Protein AF-0000000084700431 (afdb_homodimer)

Secondary structure (DSSP, 8-state):
--------EEEEEE-STTS-HHHHHHHHHHHHT-EEEEGGGGS-HHHHHHHHTTPPP-HHHHHHHHHHHHHHHHHHHHH-SEEEEE----SHHHHHHHHTT--SEEEEEEE--HHHHHHHHHHSTT----HHHHHHHHHH-----TTT-TTEEEEE--S-HHHHHHHHHHHHHHHHT---/--------EEEEEE-STTS-HHHHHHHHHHHHT-EEEEGGGGS-HHHHHHHHTTPPP-HHHHHHHHHHHHHHHHHHHHH-SEEEEE----SHHHHHHHHTT--SEEEEEEE--HHHHHHHHHHSTT----HHHHHHHHHH-----TTT-TTEEEEE--S-HHHHHHHHHHHHHHHHT---

Radius of gyration: 20.58 Å; Cα contacts (8 Å, |Δi|>4): 560; chains: 2; bounding box: 70×53×46 Å

InterPro domains:
  IPR006001 Carbohydrate kinase, thermoresistant glucokinase [PTHR43442] (8-172)
  IPR006001 Carbohydrate kinase, thermoresistant glucokinase [TIGR01313] (11-172)
  IPR006001 Carbohydrate kinase, thermoresistant glucokinase [cd02021] (11-157)
  IPR027417 P-loop containing nucleoside triphosphate hydrolase [G3DSA:3.40.50.300] (1-176)
  IPR027417 P-loop containing nucleoside triphosphate hydrolase [SSF52540] (5-173)
  IPR031322 Shikimate kinase/gluconokinase [PF01202] (18-126)

pLDDT: mean 92.16, std 12.58, range [24.95, 98.88]

Organism: NCBI:txid1124991

Sequence (360 aa):
MSDSQKPHHAFVLMGVSGCGKSAVANGVATGLNAAFLDGDYLHPRANIEKMAAGHPLNDADREPWLKAINDAIFAMQRTNELSVIVCSALKKSYRDILRRQNKNLSFIWLKGDFELIESRLKARKGHFFKPEMLITQFDTLEAPDTAAEQDVQVLDIQPPLEDVIAGAVQIIRQVSGGQSMSDSQKPHHAFVLMGVSGCGKSAVANGVATGLNAAFLDGDYLHPRANIEKMAAGHPLNDADREPWLKAINDAIFAMQRTNELSVIVCSALKKSYRDILRRQNKNLSFIWLKGDFELIESRLKARKGHFFKPEMLITQFDTLEAPDTAAEQDVQVLDIQPPLEDVIAGAVQIIRQVSGGQS

Structure (mmCIF, N/CA/C/O backbone):
data_AF-0000000084700431-model_v1
#
loop_
_entity.id
_entity.type
_entity.pdbx_description
1 polymer Gluconokinase
#
loop_
_atom_site.group_PDB
_atom_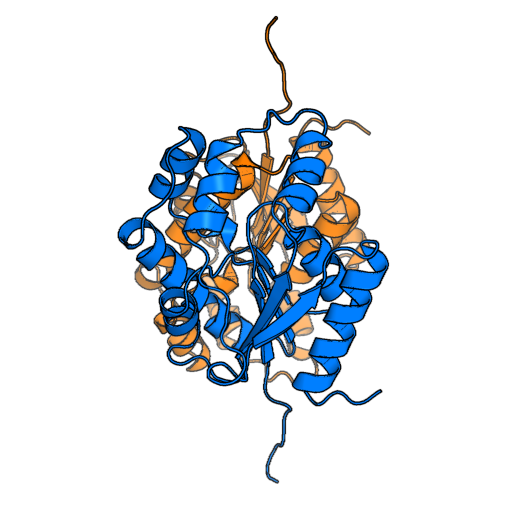site.id
_atom_site.type_symbol
_atom_site.label_atom_id
_atom_site.label_alt_id
_atom_site.label_comp_id
_atom_site.label_asym_id
_atom_site.label_entity_id
_atom_site.label_seq_id
_atom_site.pdbx_PDB_ins_code
_atom_site.Cartn_x
_atom_site.Cartn_y
_atom_site.Cartn_z
_atom_site.occupancy
_atom_site.B_iso_or_equiv
_atom_site.auth_seq_id
_atom_site.auth_comp_id
_atom_site.auth_asym_id
_atom_site.auth_atom_id
_atom_site.pdbx_PDB_model_num
ATOM 1 N N . MET A 1 1 ? -36.219 -1.559 1.277 1 25.02 1 MET A N 1
ATOM 2 C CA . MET A 1 1 ? -35.438 -1.106 0.127 1 25.02 1 MET A CA 1
ATOM 3 C C . MET A 1 1 ? -34.062 -1.741 0.123 1 25.02 1 MET A C 1
ATOM 5 O O . MET A 1 1 ? -33.25 -1.497 1.026 1 25.02 1 MET A O 1
ATOM 9 N N . SER A 1 2 ? -33.75 -3.008 -0.101 1 36.12 2 SER A N 1
ATOM 10 C CA . SER A 1 2 ? -32.656 -3.969 0.026 1 36.12 2 SER A CA 1
ATOM 11 C C . SER A 1 2 ? -31.344 -3.385 -0.479 1 36.12 2 SER A C 1
ATOM 13 O O . SER A 1 2 ? -31.234 -3.023 -1.652 1 36.12 2 SER A O 1
ATOM 15 N N . ASP A 1 3 ? -30.672 -2.4 -0.149 1 38.91 3 ASP A N 1
ATOM 16 C CA . ASP A 1 3 ? -29.625 -1.514 -0.652 1 38.91 3 ASP A CA 1
ATOM 17 C C . ASP A 1 3 ? -28.5 -2.311 -1.291 1 38.91 3 ASP A C 1
ATOM 19 O O . ASP A 1 3 ? -27.719 -2.953 -0.591 1 38.91 3 ASP A O 1
ATOM 23 N N . SER A 1 4 ? -28.547 -3.096 -2.434 1 45.44 4 SER A N 1
ATOM 24 C CA . SER A 1 4 ? -27.859 -4.074 -3.27 1 45.44 4 SER A CA 1
ATOM 25 C C . SER A 1 4 ? -26.453 -3.596 -3.635 1 45.44 4 SER A C 1
ATOM 27 O O . SER A 1 4 ? -26.234 -3.086 -4.734 1 45.44 4 SER A O 1
ATOM 29 N N . GLN A 1 5 ? -25.781 -2.865 -2.963 1 57.06 5 GLN A N 1
ATOM 30 C CA . GLN A 1 5 ? -24.469 -2.295 -3.254 1 57.06 5 GLN A CA 1
ATOM 31 C C . GLN A 1 5 ? -23.469 -3.385 -3.621 1 57.06 5 GLN A C 1
ATOM 33 O O . GLN A 1 5 ? -23.406 -4.434 -2.973 1 57.06 5 GLN A O 1
ATOM 38 N N . LYS A 1 6 ? -23.094 -3.428 -4.855 1 64.19 6 LYS A N 1
ATOM 39 C CA . LYS A 1 6 ? -22.078 -4.355 -5.32 1 64.19 6 LYS A CA 1
ATOM 40 C C . LYS A 1 6 ? -20.969 -4.523 -4.277 1 64.19 6 LYS A C 1
ATOM 42 O O . LYS A 1 6 ? -20.453 -3.537 -3.752 1 64.19 6 LYS A O 1
ATOM 47 N N . PRO A 1 7 ? -20.781 -5.816 -3.895 1 80.75 7 PRO A N 1
ATOM 48 C CA . PRO A 1 7 ? -19.766 -6.012 -2.844 1 80.75 7 PRO A CA 1
ATOM 49 C C . PRO A 1 7 ? -18.375 -5.559 -3.266 1 80.75 7 PRO A C 1
ATOM 51 O O . PRO A 1 7 ? -18.016 -5.676 -4.441 1 80.75 7 PRO A O 1
ATOM 54 N N . HIS A 1 8 ? -17.672 -4.957 -2.463 1 93.94 8 HIS A N 1
ATOM 55 C CA . HIS A 1 8 ? -16.266 -4.598 -2.682 1 93.94 8 HIS A CA 1
ATOM 56 C C . HIS A 1 8 ? -15.406 -5.836 -2.867 1 93.94 8 HIS A C 1
ATOM 58 O O . HIS A 1 8 ? -15.477 -6.773 -2.07 1 93.94 8 HIS A O 1
ATOM 64 N N . HIS A 1 9 ? -14.711 -5.941 -4.008 1 97.5 9 HIS A N 1
ATOM 65 C CA . HIS A 1 9 ? -13.93 -7.129 -4.336 1 97.5 9 HIS A CA 1
ATOM 66 C C . HIS A 1 9 ? -12.438 -6.824 -4.34 1 97.5 9 HIS A C 1
ATOM 68 O O . HIS A 1 9 ? -12.016 -5.777 -4.836 1 97.5 9 HIS A O 1
ATOM 74 N N . ALA A 1 10 ? -11.672 -7.703 -3.793 1 98.38 10 ALA A N 1
ATOM 75 C CA . ALA A 1 10 ? -10.219 -7.609 -3.828 1 98.38 10 ALA A CA 1
ATOM 76 C C . ALA A 1 10 ? -9.617 -8.719 -4.684 1 98.38 10 ALA A C 1
ATOM 78 O O . ALA A 1 10 ? -10.133 -9.836 -4.707 1 98.38 10 ALA A O 1
ATOM 79 N N . PHE A 1 11 ? -8.547 -8.422 -5.414 1 98.81 11 PHE A N 1
ATOM 80 C CA . PHE A 1 11 ? -7.801 -9.359 -6.238 1 98.81 11 PHE A CA 1
ATOM 81 C C . PHE A 1 11 ? -6.332 -9.383 -5.836 1 98.81 11 PHE A C 1
ATOM 83 O O . PHE A 1 11 ? -5.68 -8.344 -5.789 1 98.81 11 PHE A O 1
ATOM 90 N N . VAL A 1 12 ? -5.836 -10.5 -5.527 1 98.88 12 VAL A N 1
ATOM 91 C CA . VAL A 1 12 ? -4.402 -10.688 -5.324 1 98.88 12 VAL A CA 1
ATOM 92 C C . VAL A 1 12 ? -3.744 -11.109 -6.637 1 98.88 12 VAL A C 1
ATOM 94 O O . VAL A 1 12 ? -4.09 -12.148 -7.203 1 98.88 12 VAL A O 1
ATOM 97 N N . LEU A 1 13 ? -2.902 -10.266 -7.117 1 98.75 13 LEU A N 1
ATOM 98 C CA . LEU A 1 13 ? -2.02 -10.68 -8.203 1 98.75 13 LEU A CA 1
ATOM 99 C C . LEU A 1 13 ? -0.818 -11.453 -7.668 1 98.75 13 LEU A C 1
ATOM 101 O O . LEU A 1 13 ? 0.066 -10.867 -7.035 1 98.75 13 LEU A O 1
ATOM 105 N N . MET A 1 14 ? -0.823 -12.758 -7.926 1 98.75 14 M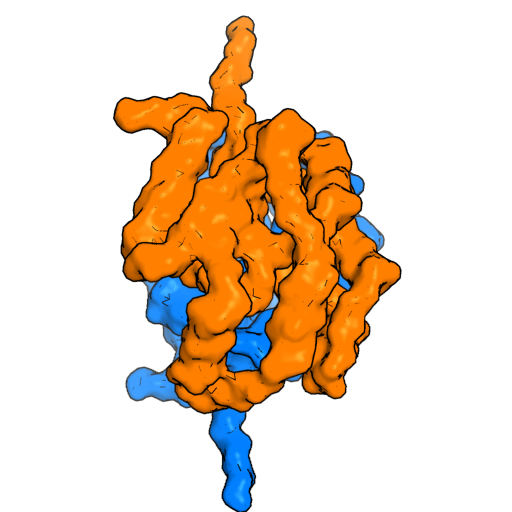ET A N 1
ATOM 106 C CA . MET A 1 14 ? 0.177 -13.625 -7.309 1 98.75 14 MET A CA 1
ATOM 107 C C . MET A 1 14 ? 1.128 -14.188 -8.359 1 98.75 14 MET A C 1
ATOM 109 O O . MET A 1 14 ? 0.86 -14.102 -9.555 1 98.75 14 MET A O 1
ATOM 113 N N . GLY A 1 15 ? 2.285 -14.75 -7.875 1 98 15 GLY A N 1
ATOM 114 C CA . GLY A 1 15 ? 3.314 -15.336 -8.719 1 98 15 GLY A CA 1
ATOM 115 C C . GLY A 1 15 ? 4.719 -15.094 -8.203 1 98 15 GLY A C 1
ATOM 116 O O . GLY A 1 15 ? 4.91 -14.359 -7.234 1 98 15 GLY A O 1
ATOM 117 N N . VAL A 1 16 ? 5.699 -15.703 -8.867 1 96.19 16 VAL A N 1
ATOM 118 C CA . VAL A 1 16 ? 7.086 -15.617 -8.422 1 96.19 16 VAL A CA 1
ATOM 119 C C . VAL A 1 16 ? 7.641 -14.227 -8.719 1 96.19 16 VAL A C 1
ATOM 121 O O . VAL A 1 16 ? 7.062 -13.477 -9.5 1 96.19 16 VAL A O 1
ATOM 124 N N . SER A 1 17 ? 8.719 -13.852 -7.98 1 91.56 17 SER A N 1
ATOM 125 C CA . SER A 1 17 ? 9.398 -12.586 -8.25 1 91.56 17 SER A CA 1
ATOM 126 C C . SER A 1 17 ? 9.828 -12.5 -9.711 1 91.56 17 SER A C 1
ATOM 128 O O . SER A 1 17 ? 10.289 -13.484 -10.297 1 91.56 17 SER A O 1
ATOM 130 N N . GLY A 1 18 ? 9.633 -11.344 -10.352 1 90.56 18 GLY A N 1
ATOM 131 C CA . GLY A 1 18 ? 10.086 -11.164 -11.719 1 90.56 18 GLY A CA 1
ATOM 132 C C . GLY A 1 18 ? 9 -11.438 -12.75 1 90.56 18 GLY A C 1
ATOM 133 O O . GLY A 1 18 ? 9.188 -11.195 -13.938 1 90.56 18 GLY A O 1
ATOM 134 N N . CYS A 1 19 ? 7.871 -11.906 -12.281 1 95.56 19 CYS A N 1
ATOM 135 C CA . CYS A 1 19 ? 6.844 -12.281 -13.242 1 95.56 19 CYS A CA 1
ATOM 136 C C . CYS A 1 19 ? 6.051 -11.055 -13.695 1 95.56 19 CYS A C 1
ATOM 138 O O . CYS A 1 19 ? 5.199 -11.156 -14.578 1 95.56 19 CYS A O 1
ATOM 140 N N . GLY A 1 20 ? 6.258 -9.922 -13.047 1 94.25 20 GLY A N 1
ATOM 141 C CA . GLY A 1 20 ? 5.637 -8.703 -13.539 1 94.25 20 GLY A CA 1
ATOM 142 C C . GLY A 1 20 ? 4.43 -8.273 -12.727 1 94.25 20 GLY A C 1
ATOM 143 O O . GLY A 1 20 ? 3.568 -7.543 -13.219 1 94.25 20 GLY A O 1
ATOM 144 N N . LYS A 1 21 ? 4.258 -8.648 -11.469 1 96.19 21 LYS A N 1
ATOM 145 C CA . LYS A 1 21 ? 3.107 -8.352 -10.625 1 96.19 21 LYS A CA 1
ATOM 146 C C . LYS A 1 21 ? 2.875 -6.848 -10.516 1 96.19 21 LYS A C 1
ATOM 148 O O . LYS A 1 21 ? 1.77 -6.367 -10.773 1 96.19 21 LYS A O 1
ATOM 153 N N . SER A 1 22 ? 3.955 -6.102 -10.188 1 94.06 22 SER A N 1
ATOM 154 C CA . SER A 1 22 ? 3.814 -4.668 -9.961 1 94.06 22 SER A CA 1
ATOM 155 C C . SER A 1 22 ? 3.389 -3.943 -11.234 1 94.06 22 SER A C 1
ATOM 157 O O . SER A 1 22 ? 2.523 -3.066 -11.195 1 94.06 22 SER A O 1
ATOM 159 N N . ALA A 1 23 ? 3.992 -4.293 -12.375 1 93.75 23 ALA A N 1
ATOM 160 C CA . ALA A 1 23 ? 3.65 -3.66 -13.648 1 93.75 23 ALA A CA 1
ATOM 161 C C . ALA A 1 23 ? 2.195 -3.93 -14.023 1 93.75 23 ALA A C 1
ATOM 163 O O . ALA A 1 23 ? 1.465 -3.012 -14.398 1 93.75 23 ALA A O 1
ATOM 164 N N . VAL A 1 24 ? 1.82 -5.168 -13.867 1 97.88 24 VAL A N 1
ATOM 165 C CA . VAL A 1 24 ? 0.446 -5.535 -14.195 1 97.88 24 VAL A CA 1
ATOM 166 C C . VAL A 1 24 ? -0.516 -4.844 -13.227 1 97.88 24 VAL A C 1
ATOM 168 O O . VAL A 1 24 ? -1.539 -4.297 -13.648 1 97.88 24 VAL A O 1
ATOM 171 N N . ALA A 1 25 ? -0.194 -4.859 -11.961 1 97.56 25 ALA A N 1
ATOM 172 C CA . ALA A 1 25 ? -1.042 -4.242 -10.945 1 97.56 25 ALA A CA 1
ATOM 173 C C . ALA A 1 25 ? -1.23 -2.752 -11.219 1 97.56 25 ALA A C 1
ATOM 175 O O . ALA A 1 25 ? -2.338 -2.227 -11.094 1 97.56 25 ALA A O 1
ATOM 176 N N . ASN A 1 26 ? -0.145 -2.086 -11.555 1 94.12 26 ASN A N 1
ATOM 177 C CA . ASN A 1 26 ? -0.219 -0.663 -11.875 1 94.12 26 ASN A CA 1
ATOM 178 C C . ASN A 1 26 ? -1.127 -0.402 -13.07 1 94.12 26 ASN A C 1
ATOM 180 O O . ASN A 1 26 ? -1.936 0.528 -13.055 1 94.12 26 ASN A O 1
ATOM 184 N N . GLY A 1 27 ? -0.953 -1.189 -14.164 1 95.06 27 GLY A N 1
ATOM 185 C CA . GLY A 1 27 ? -1.814 -1.074 -15.328 1 95.06 27 GLY A CA 1
ATOM 186 C C . GLY A 1 27 ? -3.281 -1.302 -15.008 1 95.06 27 GLY A C 1
ATOM 187 O O . GLY A 1 27 ? -4.141 -0.539 -15.453 1 95.06 27 GLY A O 1
ATOM 188 N N . VAL A 1 28 ? -3.582 -2.281 -14.18 1 97.38 28 VAL A N 1
ATOM 189 C CA . VAL A 1 28 ? -4.945 -2.625 -13.789 1 97.38 28 VAL A CA 1
ATOM 190 C C . VAL A 1 28 ? -5.531 -1.505 -12.93 1 97.38 28 VAL A C 1
ATOM 192 O O . VAL A 1 28 ? -6.66 -1.067 -13.156 1 97.38 28 VAL A O 1
ATOM 195 N N . ALA A 1 29 ? -4.746 -1.104 -11.914 1 95.12 29 ALA A N 1
ATOM 196 C CA . ALA A 1 29 ? -5.219 -0.073 -11 1 95.12 29 ALA A CA 1
ATOM 197 C C . ALA A 1 29 ? -5.578 1.207 -11.75 1 95.12 29 ALA A C 1
ATOM 199 O O . ALA A 1 29 ? -6.609 1.824 -11.477 1 95.12 29 ALA A O 1
ATOM 200 N N . THR A 1 30 ? -4.75 1.589 -12.688 1 91 30 THR A N 1
ATOM 201 C CA . THR A 1 30 ? -4.992 2.779 -13.492 1 91 30 THR A CA 1
ATOM 202 C C . THR A 1 30 ? -6.203 2.578 -14.398 1 91 30 THR A C 1
ATOM 204 O O . THR A 1 30 ? -7.078 3.443 -14.469 1 91 30 THR A O 1
ATOM 207 N N . GLY A 1 31 ? -6.301 1.455 -15.039 1 92.31 31 GLY A N 1
ATOM 208 C CA . GLY A 1 31 ? -7.352 1.181 -16.016 1 92.31 31 GLY A CA 1
ATOM 209 C C . GLY A 1 31 ? -8.727 1.043 -15.383 1 92.31 31 GLY A C 1
ATOM 210 O O . GLY A 1 31 ? -9.734 1.388 -16 1 92.31 31 GLY A O 1
ATOM 211 N N . LEU A 1 32 ? -8.797 0.572 -14.125 1 95.62 32 LEU A N 1
ATOM 212 C CA . LEU A 1 32 ? -10.07 0.272 -13.484 1 95.62 32 LEU A CA 1
ATOM 213 C C . LEU A 1 32 ? -10.328 1.216 -12.312 1 95.62 32 LEU A C 1
ATOM 215 O O . LEU A 1 32 ? -11.312 1.061 -11.594 1 95.62 32 LEU A O 1
ATOM 219 N N . ASN A 1 33 ? -9.383 2.168 -12.086 1 92.31 33 ASN A N 1
ATOM 220 C CA . ASN A 1 33 ? -9.469 3.049 -10.93 1 92.31 33 ASN A CA 1
ATOM 221 C C . ASN A 1 33 ? -9.586 2.256 -9.633 1 92.31 33 ASN A C 1
ATOM 223 O O . ASN A 1 33 ? -10.438 2.547 -8.797 1 92.31 33 ASN A O 1
ATOM 227 N N . ALA A 1 34 ? -8.812 1.226 -9.523 1 95.94 34 ALA A N 1
ATOM 228 C CA . ALA A 1 34 ? -8.805 0.348 -8.359 1 95.94 34 ALA A CA 1
ATOM 229 C C . ALA A 1 34 ? -7.773 0.803 -7.336 1 95.94 34 ALA A C 1
ATOM 231 O O . ALA A 1 34 ? -6.746 1.386 -7.695 1 95.94 34 ALA A O 1
ATOM 232 N N . ALA A 1 35 ? -8.039 0.546 -6.066 1 96.19 35 ALA A N 1
ATOM 233 C CA . ALA A 1 35 ? -7.016 0.697 -5.035 1 96.19 35 ALA A CA 1
ATOM 234 C C . ALA A 1 35 ? -5.891 -0.317 -5.227 1 96.19 35 ALA A C 1
ATOM 236 O O . ALA A 1 35 ? -6.133 -1.44 -5.676 1 96.19 35 ALA A O 1
ATOM 237 N N . PHE A 1 36 ? -4.715 0.116 -4.934 1 96.44 36 PHE A N 1
ATOM 238 C CA . PHE A 1 36 ? -3.553 -0.733 -5.176 1 96.44 36 PHE A CA 1
ATOM 239 C C . PHE A 1 36 ? -2.648 -0.777 -3.949 1 96.44 36 PHE A C 1
ATOM 241 O O . PHE A 1 36 ? -2.434 0.244 -3.293 1 96.44 36 PHE A O 1
ATOM 248 N N . LEU A 1 37 ? -2.145 -1.962 -3.619 1 97.75 37 LEU A N 1
ATOM 249 C CA . LEU A 1 37 ? -1.165 -2.184 -2.561 1 97.75 37 LEU A CA 1
ATOM 250 C C . LEU A 1 37 ? -0.132 -3.223 -2.984 1 97.75 37 LEU A C 1
ATOM 252 O O . LEU A 1 37 ? -0.492 -4.312 -3.439 1 97.75 37 LEU A O 1
ATOM 256 N N . ASP A 1 38 ? 1.116 -2.793 -2.951 1 97.5 38 ASP A N 1
ATOM 257 C CA . ASP A 1 38 ? 2.186 -3.777 -3.094 1 97.5 38 ASP A CA 1
ATOM 258 C C . ASP A 1 38 ? 2.502 -4.441 -1.755 1 97.5 38 ASP A C 1
ATOM 260 O O . ASP A 1 38 ? 3.102 -3.818 -0.875 1 97.5 38 ASP A O 1
ATOM 264 N N . GLY A 1 39 ? 2.191 -5.676 -1.618 1 97.56 39 GLY A N 1
ATOM 265 C CA . GLY A 1 39 ? 2.346 -6.395 -0.364 1 97.56 39 GLY A CA 1
ATOM 266 C C . GLY A 1 39 ? 3.791 -6.5 0.092 1 97.56 39 GLY A C 1
ATOM 267 O O . GLY A 1 39 ? 4.059 -6.777 1.262 1 97.56 39 GLY A O 1
ATOM 268 N N . ASP A 1 40 ? 4.73 -6.355 -0.824 1 94.88 40 ASP A N 1
ATOM 269 C CA . ASP A 1 40 ? 6.137 -6.441 -0.452 1 94.88 40 ASP A CA 1
ATOM 270 C C . ASP A 1 40 ? 6.516 -5.332 0.53 1 94.88 40 ASP A C 1
ATOM 272 O O . ASP A 1 40 ? 7.48 -5.469 1.286 1 94.88 40 ASP A O 1
ATOM 276 N N . TYR A 1 41 ? 5.727 -4.242 0.525 1 96.56 41 TYR A N 1
ATOM 277 C CA . TYR A 1 41 ? 6.012 -3.137 1.435 1 96.56 41 TYR A CA 1
ATOM 278 C C . TYR A 1 41 ? 5.656 -3.508 2.869 1 96.56 41 TYR A C 1
ATOM 280 O O . TYR A 1 41 ? 6.027 -2.801 3.809 1 96.56 41 TYR A O 1
ATOM 288 N N . LEU A 1 42 ? 4.977 -4.633 3.037 1 97.25 42 LEU A N 1
ATOM 289 C CA . LEU A 1 42 ? 4.477 -4.961 4.367 1 97.25 42 LEU A CA 1
ATOM 290 C C . LEU A 1 42 ? 5.371 -5.992 5.043 1 97.25 42 LEU A C 1
ATOM 292 O O . LEU A 1 42 ? 5.109 -6.398 6.18 1 97.25 42 LEU A O 1
ATOM 296 N N . HIS A 1 43 ? 6.418 -6.43 4.344 1 95.88 43 HIS A N 1
ATOM 297 C CA . HIS A 1 43 ? 7.383 -7.293 5.02 1 95.88 43 HIS A CA 1
ATOM 298 C C . HIS A 1 43 ? 7.961 -6.613 6.254 1 95.88 43 HIS A C 1
ATOM 300 O O . HIS A 1 43 ? 8.328 -5.438 6.207 1 95.88 43 HIS A O 1
ATOM 306 N N . PRO A 1 44 ? 8.039 -7.391 7.375 1 93.12 44 PRO A N 1
ATOM 307 C CA . PRO A 1 44 ? 8.805 -6.844 8.5 1 93.12 44 PRO A CA 1
ATOM 308 C C . PRO A 1 44 ? 10.258 -6.559 8.141 1 93.12 44 PRO A C 1
ATOM 310 O O . PRO A 1 44 ? 10.797 -7.16 7.203 1 93.12 44 PRO A O 1
ATOM 313 N N . ARG A 1 45 ? 10.852 -5.668 8.898 1 92.56 45 ARG A N 1
ATOM 314 C CA . ARG A 1 45 ? 12.227 -5.273 8.641 1 92.56 45 ARG A CA 1
ATOM 315 C C . ARG A 1 45 ? 13.148 -6.488 8.602 1 92.56 45 ARG A C 1
ATOM 317 O O . ARG A 1 45 ? 14.039 -6.578 7.754 1 92.56 45 ARG A O 1
ATOM 324 N N . ALA A 1 46 ? 12.875 -7.379 9.578 1 93.62 46 ALA A N 1
ATOM 325 C CA . ALA A 1 46 ? 13.727 -8.57 9.664 1 93.62 46 ALA A CA 1
ATOM 326 C C . ALA A 1 46 ? 13.688 -9.367 8.367 1 93.62 46 ALA A C 1
ATOM 328 O O . ALA A 1 46 ? 14.711 -9.914 7.938 1 93.62 46 ALA A O 1
ATOM 329 N N . ASN A 1 47 ? 12.516 -9.453 7.746 1 94.94 47 ASN A N 1
ATOM 330 C CA . ASN A 1 47 ? 12.383 -10.156 6.473 1 94.94 47 ASN A CA 1
ATOM 331 C C . ASN A 1 47 ? 13.164 -9.453 5.363 1 94.94 47 ASN A C 1
ATOM 333 O O . ASN A 1 47 ? 13.82 -10.109 4.551 1 94.94 47 ASN A O 1
ATOM 337 N N . ILE A 1 48 ? 13.094 -8.18 5.297 1 92 48 ILE A N 1
ATOM 338 C CA . ILE A 1 48 ? 13.766 -7.375 4.281 1 92 48 ILE A CA 1
ATOM 339 C C . ILE A 1 48 ? 15.273 -7.559 4.387 1 92 48 ILE A C 1
ATOM 341 O O . ILE A 1 48 ? 15.945 -7.797 3.381 1 92 48 ILE A O 1
ATOM 345 N N . GLU A 1 49 ? 15.75 -7.453 5.602 1 92.69 49 GLU A N 1
ATOM 346 C CA . GLU A 1 49 ? 17.188 -7.613 5.84 1 92.69 49 GLU A CA 1
ATOM 347 C C . GLU A 1 49 ? 17.656 -9.016 5.473 1 92.69 49 GLU A C 1
ATOM 349 O O . GLU A 1 49 ? 18.719 -9.188 4.867 1 92.69 49 GLU A O 1
ATOM 354 N N . LYS A 1 50 ? 16.859 -9.969 5.824 1 93.25 50 LYS A N 1
ATOM 355 C CA . LYS A 1 50 ? 17.156 -11.359 5.492 1 93.25 50 LYS A CA 1
ATOM 356 C C . LYS A 1 50 ? 17.25 -11.555 3.98 1 93.25 50 LYS A C 1
ATOM 358 O O . LYS A 1 50 ? 18.219 -12.133 3.48 1 93.25 50 LYS A O 1
ATOM 363 N N . MET A 1 51 ? 16.312 -11.039 3.211 1 88.06 51 MET A N 1
ATOM 364 C CA . MET A 1 51 ? 16.281 -11.141 1.754 1 88.06 51 MET A CA 1
ATOM 365 C C . MET A 1 51 ? 17.438 -10.359 1.132 1 88.06 51 MET A C 1
ATOM 367 O O . MET A 1 51 ? 18.078 -10.828 0.194 1 88.06 51 MET A O 1
ATOM 371 N N . ALA A 1 52 ? 17.688 -9.18 1.668 1 85.62 52 ALA A N 1
ATOM 372 C CA . ALA A 1 52 ? 18.781 -8.352 1.183 1 85.62 52 ALA A CA 1
ATOM 373 C C . ALA A 1 52 ? 20.125 -9.055 1.351 1 85.62 52 ALA A C 1
ATOM 375 O O . ALA A 1 52 ? 21.047 -8.867 0.545 1 85.62 52 ALA A O 1
ATOM 376 N N . ALA A 1 53 ? 20.234 -9.914 2.369 1 89.38 53 ALA A N 1
ATOM 377 C CA . ALA A 1 53 ? 21.453 -10.664 2.648 1 89.38 53 ALA A CA 1
ATOM 378 C C . ALA A 1 53 ? 21.516 -11.938 1.803 1 89.38 53 ALA A C 1
ATOM 380 O O . ALA A 1 53 ? 22.453 -12.727 1.927 1 89.38 53 ALA A O 1
ATOM 381 N N . GLY A 1 54 ? 20.469 -12.148 1 1 85.81 54 GLY A N 1
ATOM 382 C CA . GLY A 1 54 ? 20.484 -13.273 0.077 1 85.81 54 GLY A CA 1
ATOM 383 C C . GLY A 1 54 ? 19.875 -14.539 0.66 1 85.81 54 GLY A C 1
ATOM 384 O O . GLY A 1 54 ? 20.047 -15.625 0.106 1 85.81 54 GLY A O 1
ATOM 385 N N . HIS A 1 55 ? 19.219 -14.414 1.809 1 91.56 55 HIS A N 1
ATOM 386 C CA . HIS A 1 55 ? 18.578 -15.562 2.441 1 91.56 55 HIS A CA 1
ATOM 387 C C . HIS A 1 55 ? 17.078 -15.594 2.152 1 91.56 55 HIS A C 1
ATOM 389 O O . HIS A 1 55 ? 16.391 -14.602 2.355 1 91.56 55 HIS A O 1
ATOM 395 N N . PRO A 1 56 ? 16.625 -16.734 1.65 1 91.19 56 PRO A N 1
ATOM 396 C CA . PRO A 1 56 ? 15.188 -16.828 1.382 1 91.19 56 PRO A CA 1
ATOM 397 C C . PRO A 1 56 ? 14.352 -16.859 2.658 1 91.19 56 PRO A C 1
ATOM 399 O O . PRO A 1 56 ? 14.828 -17.297 3.707 1 91.19 56 PRO A O 1
ATOM 402 N N . LEU A 1 57 ? 13.164 -16.391 2.543 1 94.69 57 LEU A N 1
ATOM 403 C CA . LEU A 1 57 ? 12.227 -16.453 3.66 1 94.69 57 LEU A CA 1
ATOM 404 C C . LEU A 1 57 ? 11.641 -17.859 3.789 1 94.69 57 LEU A C 1
ATOM 406 O O . LEU A 1 57 ? 11.352 -18.516 2.781 1 94.69 57 LEU A O 1
ATOM 410 N N . ASN A 1 58 ? 11.453 -18.297 5.02 1 95.94 58 ASN A N 1
ATOM 411 C CA . ASN A 1 58 ? 10.727 -19.547 5.258 1 95.94 58 ASN A CA 1
ATOM 412 C C . ASN A 1 58 ? 9.289 -19.281 5.676 1 95.94 58 ASN A C 1
ATOM 414 O O . ASN A 1 58 ? 8.852 -18.125 5.734 1 95.94 58 ASN A O 1
ATOM 418 N N . ASP A 1 59 ? 8.531 -20.328 5.961 1 97.12 59 ASP A N 1
ATOM 419 C CA . ASP A 1 59 ? 7.109 -20.203 6.266 1 97.12 59 ASP A CA 1
ATOM 420 C C . ASP A 1 59 ? 6.891 -19.375 7.535 1 97.12 59 ASP A C 1
ATOM 422 O O . ASP A 1 59 ? 5.965 -18.562 7.602 1 97.12 59 ASP A O 1
ATOM 426 N N . ALA A 1 60 ? 7.707 -19.641 8.477 1 97.31 60 ALA A N 1
ATOM 427 C CA . ALA A 1 60 ? 7.586 -18.906 9.734 1 97.31 60 ALA A CA 1
ATOM 428 C C . ALA A 1 60 ? 7.836 -17.406 9.523 1 97.31 60 ALA A C 1
ATOM 430 O O . ALA A 1 60 ? 7.164 -16.562 10.133 1 97.31 60 ALA A O 1
ATOM 431 N N . ASP A 1 61 ? 8.805 -17.062 8.648 1 96.62 61 ASP A N 1
ATOM 432 C CA . ASP A 1 61 ? 9.078 -15.68 8.297 1 96.62 61 ASP A CA 1
ATOM 433 C C . ASP A 1 61 ? 7.875 -15.031 7.617 1 96.62 61 ASP A C 1
ATOM 435 O O . ASP A 1 61 ? 7.574 -13.859 7.855 1 96.62 61 ASP A O 1
ATOM 439 N N . ARG A 1 62 ? 7.172 -15.805 6.816 1 97.12 62 ARG A N 1
ATOM 440 C CA . ARG A 1 62 ? 6.145 -15.266 5.93 1 97.12 62 ARG A CA 1
ATOM 441 C C . ARG A 1 62 ? 4.82 -15.102 6.664 1 97.12 62 ARG A C 1
ATOM 443 O O . ARG A 1 62 ? 3.967 -14.312 6.25 1 97.12 62 ARG A O 1
ATOM 450 N N . GLU A 1 63 ? 4.648 -15.82 7.73 1 97.44 63 GLU A N 1
ATOM 451 C CA . GLU A 1 63 ? 3.332 -15.867 8.367 1 97.44 63 GLU A CA 1
ATOM 452 C C . GLU A 1 63 ? 2.893 -14.484 8.828 1 97.44 63 GLU A C 1
ATOM 454 O O . GLU A 1 63 ? 1.784 -14.039 8.516 1 97.44 63 GLU A O 1
ATOM 459 N N . PRO A 1 64 ? 3.773 -13.727 9.594 1 95.44 64 PRO A N 1
ATOM 460 C CA . PRO A 1 64 ? 3.334 -12.391 10.008 1 95.44 64 PRO A CA 1
ATOM 461 C C . PRO A 1 64 ? 3.08 -11.461 8.828 1 95.44 64 PRO A C 1
ATOM 463 O O . PRO A 1 64 ? 2.191 -10.602 8.898 1 95.44 64 PRO A O 1
ATOM 466 N N . TRP A 1 65 ? 3.844 -11.586 7.852 1 96.88 65 TRP A N 1
ATOM 467 C CA . TRP A 1 65 ? 3.695 -10.812 6.617 1 96.88 65 TRP A CA 1
ATOM 468 C C . TRP A 1 65 ? 2.361 -11.117 5.945 1 96.88 65 TRP A C 1
ATOM 470 O O . TRP A 1 65 ? 1.622 -10.203 5.57 1 96.88 65 TRP A O 1
ATOM 480 N N . LEU A 1 66 ? 1.988 -12.359 5.859 1 98.19 66 LEU A N 1
ATOM 481 C CA . LEU A 1 66 ? 0.729 -12.781 5.254 1 98.19 66 LEU A CA 1
ATOM 482 C C . LEU A 1 66 ? -0.459 -12.297 6.078 1 98.19 66 LEU A C 1
ATOM 484 O O . LEU A 1 66 ? -1.482 -11.891 5.52 1 98.19 66 LEU A O 1
ATOM 488 N N . LYS A 1 67 ? -0.335 -12.297 7.328 1 96.56 67 LYS A N 1
ATOM 489 C CA . LYS A 1 67 ? -1.39 -11.781 8.195 1 96.56 67 LYS A CA 1
ATOM 490 C C . LYS A 1 67 ? -1.582 -10.281 8 1 96.56 67 LYS A C 1
ATOM 492 O O . LYS A 1 67 ? -2.713 -9.789 8.008 1 96.56 67 LYS A O 1
ATOM 497 N N . ALA A 1 68 ? -0.47 -9.609 7.84 1 96 68 ALA A N 1
ATOM 498 C CA . ALA A 1 68 ? -0.555 -8.172 7.578 1 96 68 ALA A CA 1
ATOM 499 C C . ALA A 1 68 ? -1.282 -7.898 6.262 1 96 68 ALA A C 1
ATOM 501 O O . ALA A 1 68 ? -2.09 -6.973 6.176 1 96 68 ALA A O 1
ATOM 502 N N . ILE A 1 69 ? -1.001 -8.688 5.262 1 98.06 69 ILE A N 1
ATOM 503 C CA . ILE A 1 69 ? -1.669 -8.531 3.973 1 98.06 69 ILE A CA 1
ATOM 504 C C . ILE A 1 69 ? -3.148 -8.883 4.113 1 98.06 69 ILE A C 1
ATOM 506 O O . ILE A 1 69 ? -4.008 -8.219 3.529 1 98.06 69 ILE A O 1
ATOM 510 N N . ASN A 1 70 ? -3.457 -9.914 4.875 1 98.19 70 ASN A N 1
ATOM 511 C CA . ASN A 1 70 ? -4.84 -10.273 5.156 1 98.19 70 ASN A CA 1
ATOM 512 C C . ASN A 1 70 ? -5.613 -9.109 5.762 1 98.19 70 ASN A C 1
ATOM 514 O O . ASN A 1 70 ? -6.723 -8.797 5.324 1 98.19 70 ASN A O 1
ATOM 518 N N . ASP A 1 71 ? -5.02 -8.477 6.723 1 96.06 71 ASP A N 1
ATOM 519 C CA . ASP A 1 71 ? -5.645 -7.32 7.363 1 96.06 71 ASP A CA 1
ATOM 520 C C . ASP A 1 71 ? -5.809 -6.168 6.375 1 96.06 71 ASP A C 1
ATOM 522 O O . ASP A 1 71 ? -6.82 -5.461 6.402 1 96.06 71 ASP A O 1
ATOM 526 N N . ALA A 1 72 ? -4.812 -5.977 5.551 1 97.56 72 ALA A N 1
ATOM 527 C CA . ALA A 1 72 ? -4.887 -4.906 4.559 1 97.56 72 ALA A CA 1
ATOM 528 C C . ALA A 1 72 ? -6.027 -5.148 3.576 1 97.56 72 ALA A C 1
ATOM 530 O O . ALA A 1 72 ? -6.734 -4.215 3.197 1 97.56 72 ALA A O 1
ATOM 531 N N . ILE A 1 73 ? -6.207 -6.371 3.146 1 97.94 73 ILE A N 1
ATOM 532 C CA . ILE A 1 73 ? -7.312 -6.727 2.264 1 97.94 73 ILE A CA 1
ATOM 533 C C . ILE A 1 73 ? -8.641 -6.332 2.912 1 97.94 73 ILE A C 1
ATOM 535 O O . ILE A 1 73 ? -9.492 -5.711 2.27 1 97.94 73 ILE A O 1
ATOM 539 N N . PHE A 1 74 ? -8.773 -6.629 4.176 1 97.25 74 PHE A N 1
ATOM 540 C CA . PHE A 1 74 ? -9.977 -6.277 4.93 1 97.25 74 PHE A CA 1
ATOM 541 C C . PHE A 1 74 ? -10.195 -4.77 4.922 1 97.25 74 PHE A C 1
ATOM 543 O O . PHE A 1 74 ? -11.297 -4.301 4.637 1 97.25 74 PHE A O 1
ATOM 550 N N . ALA A 1 75 ? -9.164 -4.086 5.23 1 95.06 75 ALA A N 1
ATOM 551 C CA . ALA A 1 75 ? -9.242 -2.631 5.273 1 95.06 75 ALA A CA 1
ATOM 552 C C . ALA A 1 75 ? -9.617 -2.061 3.908 1 95.06 75 ALA A C 1
ATOM 554 O O . ALA A 1 75 ? -10.484 -1.189 3.809 1 95.06 75 ALA A O 1
ATOM 555 N N . MET A 1 76 ? -9.008 -2.545 2.855 1 96.38 76 MET A N 1
ATOM 556 C CA . MET A 1 76 ? -9.219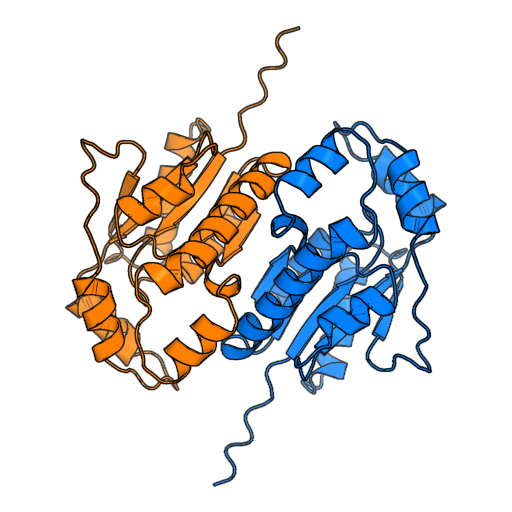 -2.039 1.501 1 96.38 76 MET A CA 1
ATOM 557 C C . MET A 1 76 ? -10.648 -2.297 1.038 1 96.38 76 MET A C 1
ATOM 559 O O . MET A 1 76 ? -11.25 -1.447 0.382 1 96.38 76 MET A O 1
ATOM 563 N N . GLN A 1 77 ? -11.211 -3.369 1.417 1 94.88 77 GLN A N 1
ATOM 564 C CA . GLN A 1 77 ? -12.562 -3.725 1.003 1 94.88 77 GLN A CA 1
ATOM 565 C C . GLN A 1 77 ? -13.594 -2.84 1.688 1 94.88 77 GLN A C 1
ATOM 567 O O . GLN A 1 77 ? -14.742 -2.76 1.244 1 94.88 77 GLN A O 1
ATOM 572 N N . ARG A 1 78 ? -13.219 -2.223 2.711 1 90.12 78 ARG A N 1
ATOM 573 C CA . ARG A 1 78 ? -14.172 -1.372 3.42 1 90.12 78 ARG A CA 1
ATOM 574 C C . ARG A 1 78 ? -14.43 -0.08 2.65 1 90.12 78 ARG A C 1
ATOM 576 O O . ARG A 1 78 ? -15.508 0.5 2.746 1 90.12 78 ARG A O 1
ATOM 583 N N . THR A 1 79 ? -13.445 0.335 1.846 1 87.5 79 THR A N 1
ATOM 584 C CA . THR A 1 79 ? -13.539 1.7 1.34 1 87.5 79 THR A CA 1
ATOM 585 C C . THR A 1 79 ? -13.438 1.722 -0.182 1 87.5 79 THR A C 1
ATOM 587 O O . THR A 1 79 ? -13.711 2.744 -0.814 1 87.5 79 THR A O 1
ATOM 590 N N . ASN A 1 80 ? -13 0.594 -0.758 1 93.12 80 ASN A N 1
ATOM 591 C CA . ASN A 1 80 ? -12.766 0.586 -2.199 1 93.12 80 ASN A CA 1
ATOM 592 C C . ASN A 1 80 ? -13.602 -0.491 -2.893 1 93.12 80 ASN A C 1
ATOM 594 O O . ASN A 1 80 ? -13.602 -1.648 -2.469 1 93.12 80 ASN A O 1
ATOM 598 N N . GLU A 1 81 ? -14.258 -0.079 -3.975 1 94.06 81 GLU A N 1
ATOM 599 C CA . GLU A 1 81 ? -15.047 -1.041 -4.738 1 94.06 81 GLU A CA 1
ATOM 600 C C . GLU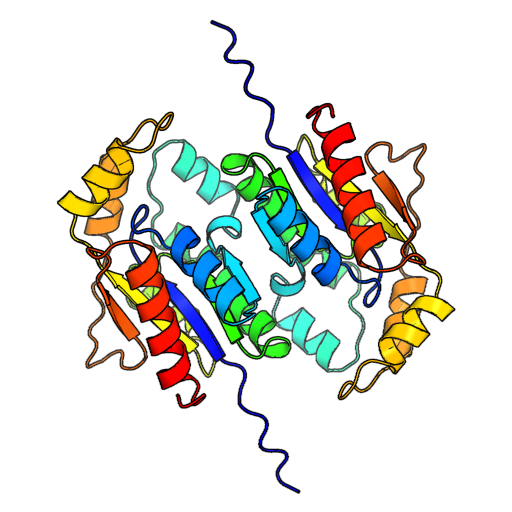 A 1 81 ? -14.164 -2.158 -5.293 1 94.06 81 GLU A C 1
ATOM 602 O O . GLU A 1 81 ? -14.547 -3.33 -5.258 1 94.06 81 GLU A O 1
ATOM 607 N N . LEU A 1 82 ? -13.023 -1.771 -5.824 1 97.06 82 LEU A N 1
ATOM 608 C CA . LEU A 1 82 ? -12.055 -2.705 -6.387 1 97.06 82 LEU A CA 1
ATOM 609 C C . LEU A 1 82 ? -10.664 -2.467 -5.801 1 97.06 82 LEU A C 1
ATOM 611 O O . LEU A 1 82 ? -10.219 -1.321 -5.703 1 97.06 82 LEU A O 1
ATOM 615 N N . SER A 1 83 ? -10.062 -3.525 -5.344 1 98 83 SER A N 1
ATOM 616 C CA . SER A 1 83 ? -8.703 -3.467 -4.812 1 98 83 SER A CA 1
ATOM 617 C C . SER A 1 83 ? -7.812 -4.516 -5.461 1 98 83 SER A C 1
ATOM 619 O O . SER A 1 83 ? -8.25 -5.641 -5.723 1 98 83 SER A O 1
ATOM 621 N N . VAL A 1 84 ? -6.602 -4.109 -5.762 1 98.44 84 VAL A N 1
ATOM 622 C CA . VAL A 1 84 ? -5.609 -5.039 -6.289 1 98.44 84 VAL A CA 1
ATOM 623 C C . VAL A 1 84 ? -4.387 -5.059 -5.379 1 98.44 84 VAL A C 1
ATOM 625 O O . VAL A 1 84 ? -3.846 -4.008 -5.027 1 98.44 84 VAL A O 1
ATOM 628 N N . ILE A 1 85 ? -3.963 -6.23 -4.949 1 98.56 85 ILE A N 1
ATOM 629 C CA . ILE A 1 85 ? -2.826 -6.43 -4.059 1 98.56 8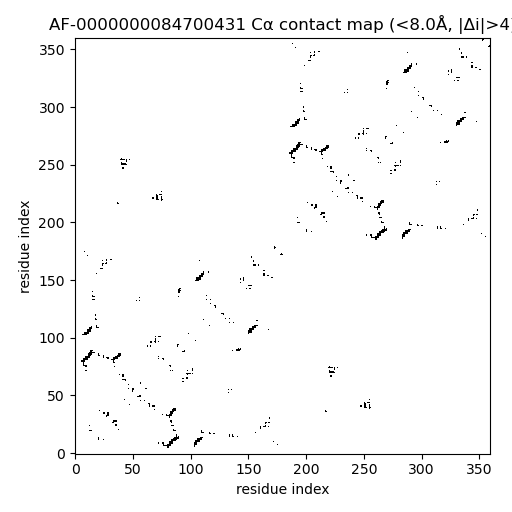5 ILE A CA 1
ATOM 630 C C . ILE A 1 85 ? -1.799 -7.34 -4.727 1 98.56 85 ILE A C 1
ATOM 632 O O . ILE A 1 85 ? -2.154 -8.375 -5.301 1 98.56 85 ILE A O 1
ATOM 636 N N . VAL A 1 86 ? -0.584 -6.891 -4.676 1 98.06 86 VAL A N 1
ATOM 637 C CA . VAL A 1 86 ? 0.527 -7.719 -5.129 1 98.06 86 VAL A CA 1
ATOM 638 C C . VAL A 1 86 ? 1.039 -8.57 -3.971 1 98.06 86 VAL A C 1
ATOM 640 O O . VAL A 1 86 ? 1.315 -8.062 -2.885 1 98.06 86 VAL A O 1
ATOM 643 N N . CYS A 1 87 ? 1.123 -9.82 -4.215 1 98.38 87 CYS A N 1
ATOM 644 C CA . CYS A 1 87 ? 1.632 -10.781 -3.24 1 98.38 87 CYS A CA 1
ATOM 645 C C . CYS A 1 87 ? 2.078 -12.07 -3.922 1 98.38 87 CYS A C 1
ATOM 647 O O . CYS A 1 87 ? 1.348 -12.625 -4.742 1 98.38 87 CYS A O 1
ATOM 649 N N . SER A 1 88 ? 3.197 -12.625 -3.539 1 97.38 88 SER A N 1
ATOM 650 C CA . SER A 1 88 ? 3.67 -13.844 -4.188 1 97.38 88 SER A CA 1
ATOM 651 C C . SER A 1 88 ? 2.684 -14.984 -3.996 1 97.38 88 SER A C 1
ATOM 653 O O . SER A 1 88 ? 2.359 -15.703 -4.949 1 97.38 88 SER A O 1
ATOM 655 N N . ALA A 1 89 ? 2.188 -15.164 -2.732 1 98.25 89 ALA A N 1
ATOM 656 C CA . ALA A 1 89 ? 1.167 -16.156 -2.385 1 98.25 89 ALA A CA 1
ATOM 657 C C . ALA A 1 89 ? 1.526 -17.531 -2.928 1 98.25 89 ALA A C 1
ATOM 659 O O . ALA A 1 89 ? 0.699 -18.188 -3.561 1 98.25 89 ALA A O 1
ATOM 660 N N . LEU A 1 90 ? 2.668 -18.078 -2.641 1 98.25 90 LEU A N 1
ATOM 661 C CA . LEU A 1 90 ? 3.322 -19.172 -3.35 1 98.25 90 LEU A CA 1
ATOM 662 C C . LEU A 1 90 ? 2.705 -20.516 -2.967 1 98.25 90 LEU A C 1
ATOM 664 O O . LEU A 1 90 ? 2.711 -21.453 -3.764 1 98.25 90 LEU A O 1
ATOM 668 N N . LYS A 1 91 ? 2.207 -20.641 -1.807 1 98.44 91 LYS A N 1
ATOM 669 C CA . LYS A 1 91 ? 1.638 -21.906 -1.348 1 98.44 91 LYS A CA 1
ATOM 670 C C . LYS A 1 91 ? 0.134 -21.781 -1.118 1 98.44 91 LYS A C 1
ATOM 672 O O . LYS A 1 91 ? -0.365 -20.688 -0.82 1 98.44 91 LYS A O 1
ATOM 677 N N . LYS A 1 92 ? -0.534 -22.906 -1.196 1 98.38 92 LYS A N 1
ATOM 678 C CA . LYS A 1 92 ? -1.957 -22.891 -0.871 1 98.38 92 LYS A CA 1
ATOM 679 C C . LYS A 1 92 ? -2.191 -22.422 0.561 1 98.38 92 LYS A C 1
ATOM 681 O O . LYS A 1 92 ? -3.141 -21.688 0.827 1 98.38 92 LYS A O 1
ATOM 686 N N . SER A 1 93 ? -1.316 -22.875 1.445 1 98.5 93 SER A N 1
ATOM 687 C CA . SER A 1 93 ? -1.467 -22.469 2.838 1 98.5 93 SER A CA 1
ATOM 688 C C . SER A 1 93 ? -1.359 -20.953 2.982 1 98.5 93 SER A C 1
ATOM 690 O O . SER A 1 93 ? -2.031 -20.359 3.826 1 98.5 93 SER A O 1
ATOM 692 N N . TYR A 1 94 ? -0.488 -20.312 2.182 1 98.69 94 TYR A N 1
ATOM 693 C CA . TYR A 1 94 ? -0.383 -18.859 2.189 1 98.69 94 TYR A CA 1
ATOM 694 C C . TYR A 1 94 ? -1.676 -18.203 1.702 1 98.69 94 TYR A C 1
ATOM 696 O O . TYR A 1 94 ? -2.199 -17.297 2.34 1 98.69 94 TYR A O 1
ATOM 704 N N . ARG A 1 95 ? -2.189 -18.703 0.593 1 98.75 95 ARG A N 1
ATOM 705 C CA . ARG A 1 95 ? -3.438 -18.188 0.032 1 98.75 95 ARG A CA 1
ATOM 706 C C . ARG A 1 95 ? -4.598 -18.391 1 1 98.75 95 ARG A C 1
ATOM 708 O O . ARG A 1 95 ? -5.484 -17.547 1.1 1 98.75 95 ARG A O 1
ATOM 715 N N . ASP A 1 96 ? -4.562 -19.516 1.765 1 98.62 96 ASP A N 1
ATOM 716 C CA . ASP A 1 96 ? -5.586 -19.766 2.773 1 98.62 96 ASP A CA 1
ATOM 717 C C . ASP A 1 96 ? -5.535 -18.719 3.881 1 98.62 96 ASP A C 1
ATOM 719 O O . ASP A 1 96 ? -6.574 -18.297 4.391 1 98.62 96 ASP A O 1
ATOM 723 N N . ILE A 1 97 ? -4.375 -18.312 4.258 1 98.5 97 ILE A N 1
ATOM 724 C CA . ILE A 1 97 ? -4.23 -17.25 5.25 1 98.5 97 ILE A CA 1
ATOM 725 C C . ILE A 1 97 ? -4.844 -15.953 4.715 1 98.5 97 ILE A C 1
ATOM 727 O O . ILE A 1 97 ? -5.559 -15.25 5.434 1 98.5 97 ILE A O 1
ATOM 731 N N . LEU A 1 98 ? -4.605 -15.602 3.492 1 98.62 98 LEU A N 1
ATOM 732 C CA . LEU A 1 98 ? -5.121 -14.375 2.883 1 98.62 98 LEU A CA 1
ATOM 733 C C . LEU A 1 98 ? -6.645 -14.414 2.811 1 98.62 98 LEU A C 1
ATOM 735 O O . LEU A 1 98 ? -7.301 -13.375 2.92 1 98.62 98 LEU A O 1
ATOM 739 N N . ARG A 1 99 ? -7.238 -15.609 2.713 1 98.31 99 ARG A N 1
ATOM 740 C CA . ARG A 1 99 ? -8.68 -15.805 2.609 1 98.31 99 ARG A CA 1
ATOM 741 C C . ARG A 1 99 ? -9.359 -15.578 3.955 1 98.31 99 ARG A C 1
ATOM 743 O O . ARG A 1 99 ? -10.555 -15.266 4.012 1 98.31 99 ARG A O 1
ATOM 750 N N . ARG A 1 100 ? -8.656 -15.859 5.004 1 97.56 100 ARG A N 1
ATOM 751 C CA . ARG A 1 100 ? -9.281 -15.914 6.32 1 97.56 100 ARG A CA 1
ATOM 752 C C . ARG A 1 100 ? -10.086 -14.656 6.602 1 97.56 100 ARG A C 1
ATOM 754 O O . ARG A 1 100 ? -9.523 -13.555 6.645 1 97.56 100 ARG A O 1
ATOM 761 N N . GLN A 1 101 ? -11.43 -14.773 6.68 1 96.12 101 GLN A N 1
ATOM 762 C CA . GLN A 1 101 ? -12.391 -13.742 7.051 1 96.12 101 GLN A CA 1
ATOM 763 C C . GLN A 1 101 ? -12.453 -12.641 6 1 96.12 101 GLN A C 1
ATOM 765 O O . GLN A 1 101 ? -12.867 -11.516 6.297 1 96.12 101 GLN A O 1
ATOM 770 N N . ASN A 1 102 ? -11.883 -12.812 4.867 1 96.25 102 ASN A N 1
ATOM 771 C CA . ASN A 1 102 ? -12.016 -11.914 3.725 1 96.25 102 ASN A CA 1
ATOM 772 C C . ASN A 1 102 ? -12.906 -12.523 2.639 1 96.25 102 ASN A C 1
ATOM 774 O O . ASN A 1 102 ? -12.461 -13.391 1.884 1 96.25 102 ASN A O 1
ATOM 778 N N . LYS A 1 103 ? -14.086 -11.945 2.668 1 92.19 103 LYS A N 1
ATOM 779 C CA . LYS A 1 103 ? -15.008 -12.391 1.629 1 92.19 103 LYS A CA 1
ATOM 780 C C . LYS A 1 103 ? -14.758 -11.648 0.318 1 92.19 103 LYS A C 1
ATOM 782 O O . LYS A 1 103 ? -14.094 -10.609 0.304 1 92.19 103 LYS A O 1
ATOM 787 N N . ASN A 1 104 ? -15.141 -12.203 -0.844 1 95.56 104 ASN A N 1
ATOM 788 C CA . ASN A 1 104 ? -15.008 -11.594 -2.16 1 95.56 104 ASN A CA 1
ATOM 789 C C . ASN A 1 104 ? -13.547 -11.328 -2.516 1 95.56 104 ASN A C 1
ATOM 791 O O . ASN A 1 104 ? -13.195 -10.219 -2.918 1 95.56 104 ASN A O 1
ATOM 795 N N . LEU A 1 105 ? -12.742 -12.281 -2.223 1 98.38 105 LEU A N 1
ATOM 796 C CA . LEU A 1 105 ? -11.328 -12.273 -2.582 1 98.38 105 LEU A CA 1
ATOM 797 C C . LEU A 1 105 ? -11.047 -13.266 -3.705 1 98.38 105 LEU A C 1
ATOM 799 O O . LEU A 1 105 ? -11.547 -14.391 -3.678 1 98.38 105 LEU A O 1
ATOM 803 N N . SER A 1 106 ? -10.375 -12.812 -4.715 1 98.62 106 SER A N 1
ATOM 804 C CA . SER A 1 106 ? -9.938 -13.68 -5.805 1 98.62 106 SER A CA 1
ATOM 805 C C . SER A 1 106 ? -8.445 -13.523 -6.07 1 98.62 106 SER A C 1
ATOM 807 O O . SER A 1 106 ? -7.832 -12.547 -5.633 1 98.62 106 SER A O 1
ATOM 809 N N . PHE A 1 107 ? -7.902 -14.516 -6.715 1 98.81 107 PHE A N 1
ATOM 810 C CA . PHE A 1 107 ? -6.488 -14.523 -7.074 1 98.81 107 PHE A CA 1
ATOM 811 C C . PHE A 1 107 ? -6.32 -14.578 -8.586 1 98.81 107 PHE A C 1
ATOM 813 O O . PHE A 1 107 ? -7.09 -15.25 -9.281 1 98.81 107 PHE A O 1
ATOM 820 N N . ILE A 1 108 ? -5.375 -13.875 -9.07 1 98.81 108 ILE A N 1
ATOM 821 C CA . ILE A 1 108 ? -4.891 -14 -10.438 1 98.81 108 ILE A CA 1
ATOM 822 C C . ILE A 1 108 ? -3.43 -14.445 -10.43 1 98.81 108 ILE A C 1
ATOM 824 O O . ILE A 1 108 ? -2.551 -13.703 -9.984 1 98.81 108 ILE A O 1
ATOM 828 N N . TRP A 1 109 ? -3.188 -15.656 -10.852 1 98.81 109 TRP A N 1
ATOM 829 C CA . TRP A 1 109 ? -1.837 -16.203 -10.914 1 98.81 109 TRP A CA 1
ATOM 830 C C . TRP A 1 109 ? -1.164 -15.828 -12.234 1 98.81 109 TRP A C 1
ATOM 832 O O . TRP A 1 109 ? -1.539 -16.344 -13.297 1 98.81 109 TRP A O 1
ATOM 842 N N . LEU A 1 110 ? -0.204 -14.938 -12.141 1 98.75 110 LEU A N 1
ATOM 843 C CA . LEU A 1 110 ? 0.628 -14.617 -13.297 1 98.75 110 LEU A CA 1
ATOM 844 C C . LEU A 1 110 ? 1.646 -15.719 -13.555 1 98.75 110 LEU A C 1
ATOM 846 O O . LEU A 1 110 ? 2.729 -15.727 -12.969 1 98.75 110 LEU A O 1
ATOM 850 N N . LYS A 1 111 ? 1.306 -16.516 -14.453 1 98.44 111 LYS A N 1
ATOM 851 C CA . LYS A 1 111 ? 2.053 -17.75 -14.664 1 98.44 111 LYS A CA 1
ATOM 852 C C . LYS A 1 111 ? 3.049 -17.609 -15.805 1 98.44 111 LYS A C 1
ATOM 854 O O . LYS A 1 111 ? 2.672 -17.234 -16.922 1 98.44 111 LYS A O 1
ATOM 859 N N . GLY A 1 112 ? 4.285 -17.828 -15.539 1 97.44 112 GLY A N 1
ATOM 860 C CA . GLY A 1 112 ? 5.371 -17.969 -16.5 1 97.44 112 GLY A CA 1
ATOM 861 C C . GLY A 1 112 ? 6.355 -19.062 -16.125 1 97.44 112 GLY A C 1
ATOM 862 O O . GLY A 1 112 ? 6.465 -19.453 -14.961 1 97.44 112 GLY A O 1
ATOM 863 N N . ASP A 1 113 ? 7.082 -19.578 -17.125 1 96.75 113 ASP A N 1
ATOM 864 C CA . ASP A 1 113 ? 8.047 -20.625 -16.797 1 96.75 113 ASP A CA 1
ATOM 865 C C . ASP A 1 113 ? 9.375 -20.016 -16.344 1 96.75 113 ASP A C 1
ATOM 867 O O . ASP A 1 113 ? 9.57 -18.797 -16.438 1 96.75 113 ASP A O 1
ATOM 871 N N . PHE A 1 114 ? 10.195 -20.875 -15.742 1 96.5 114 PHE A N 1
ATOM 872 C CA . PHE A 1 114 ? 11.461 -20.469 -15.148 1 96.5 114 PHE A CA 1
ATOM 873 C C . PHE A 1 114 ? 12.336 -19.75 -16.172 1 96.5 114 PHE A C 1
ATOM 875 O O . PHE A 1 114 ? 12.867 -18.672 -15.883 1 96.5 114 PHE A O 1
ATOM 882 N N . GLU A 1 115 ? 12.461 -20.266 -17.344 1 96.12 115 GLU A N 1
ATOM 883 C CA . GLU A 1 115 ? 13.352 -19.719 -18.359 1 96.12 115 GLU A CA 1
ATOM 884 C C . GLU A 1 115 ? 12.914 -18.312 -18.781 1 96.12 115 GLU A C 1
ATOM 886 O O . GLU A 1 115 ? 13.742 -17.422 -18.938 1 96.12 115 GLU A O 1
ATOM 891 N N . LEU A 1 116 ? 11.656 -18.172 -18.969 1 95.75 116 LEU A N 1
ATOM 892 C CA . LEU A 1 116 ? 11.109 -16.875 -19.344 1 95.75 116 LEU A CA 1
ATOM 893 C C . LEU A 1 116 ? 11.406 -15.828 -18.281 1 95.75 116 LEU A C 1
ATOM 895 O O . LEU A 1 116 ? 11.922 -14.75 -18.578 1 95.75 116 LEU A O 1
ATOM 899 N N . ILE A 1 117 ? 11.117 -16.109 -17.047 1 95.31 117 ILE A N 1
ATOM 900 C CA . ILE A 1 117 ? 11.273 -15.164 -15.953 1 95.31 117 ILE A CA 1
ATOM 901 C C . ILE A 1 117 ? 12.75 -14.875 -15.719 1 95.31 117 ILE A C 1
ATOM 903 O O . ILE A 1 117 ? 13.141 -13.727 -15.492 1 95.31 117 ILE A O 1
ATOM 907 N N . GLU A 1 118 ? 13.586 -15.898 -15.82 1 94.19 118 GLU A N 1
ATOM 908 C CA . GLU A 1 118 ? 15.031 -15.703 -15.703 1 94.19 118 GLU A CA 1
ATOM 909 C C . GLU A 1 118 ? 15.539 -14.727 -16.766 1 94.19 118 GLU A C 1
ATOM 911 O O . GLU A 1 118 ? 16.344 -13.844 -16.453 1 94.19 118 GLU A O 1
ATOM 916 N N . SER A 1 119 ? 15.094 -14.906 -17.938 1 93.62 119 SER A N 1
ATOM 917 C CA . SER A 1 119 ? 15.516 -14.031 -19.016 1 93.62 119 SER A CA 1
ATOM 918 C C . SER A 1 119 ? 15.133 -12.586 -18.75 1 93.62 119 SER A C 1
ATOM 920 O O . SER A 1 119 ? 15.914 -11.672 -19.031 1 93.62 119 SER A O 1
ATOM 922 N N . ARG A 1 120 ? 13.938 -12.352 -18.219 1 89.75 120 ARG A N 1
ATOM 923 C CA . ARG A 1 120 ? 13.469 -11.008 -17.875 1 89.75 120 ARG A CA 1
ATOM 924 C C . ARG A 1 120 ? 14.336 -10.391 -16.781 1 89.75 120 ARG A C 1
ATOM 926 O O . ARG A 1 120 ? 14.711 -9.219 -16.875 1 89.75 120 ARG A O 1
ATOM 933 N N . LEU A 1 121 ? 14.641 -11.188 -15.773 1 90.31 121 LEU A N 1
ATOM 934 C CA . LEU A 1 121 ? 15.43 -10.703 -14.648 1 90.31 121 LEU A CA 1
ATOM 935 C C . LEU A 1 121 ? 16.844 -10.359 -15.094 1 90.31 121 LEU A C 1
ATOM 937 O O . LEU A 1 121 ? 17.422 -9.375 -14.633 1 90.31 121 LEU A O 1
ATOM 941 N N . LYS A 1 122 ? 17.422 -11.117 -16.031 1 90 122 LYS A N 1
ATOM 942 C CA . LYS A 1 122 ? 18.766 -10.883 -16.547 1 90 122 LYS A CA 1
ATOM 943 C C . LYS A 1 122 ? 18.812 -9.617 -17.406 1 90 122 LYS A C 1
ATOM 945 O O . LYS A 1 122 ? 19.844 -8.945 -17.469 1 90 122 LYS A O 1
ATOM 950 N N . ALA A 1 123 ? 17.766 -9.336 -18.016 1 87.38 123 ALA A N 1
ATOM 951 C CA . ALA A 1 123 ? 17.703 -8.211 -18.953 1 87.38 123 ALA A CA 1
ATOM 952 C C . ALA A 1 123 ? 17.531 -6.887 -18.203 1 87.38 123 ALA A C 1
ATOM 954 O O . ALA A 1 123 ? 17.75 -5.816 -18.766 1 87.38 123 ALA A O 1
ATOM 955 N N . ARG A 1 124 ? 17.219 -6.988 -17 1 80 124 ARG A N 1
ATOM 956 C CA . ARG A 1 124 ? 17 -5.77 -16.219 1 80 124 ARG A CA 1
ATOM 957 C C . ARG A 1 124 ? 18.328 -5.059 -15.953 1 80 124 ARG A C 1
ATOM 959 O O . ARG A 1 124 ? 19.25 -5.652 -15.398 1 80 124 ARG A O 1
ATOM 966 N N . LYS A 1 125 ? 18.5 -3.852 -16.438 1 70.62 125 LYS A N 1
ATOM 967 C CA . LYS A 1 125 ? 19.719 -3.076 -16.297 1 70.62 125 LYS A CA 1
ATOM 968 C C . LYS A 1 125 ? 19.969 -2.689 -14.844 1 70.62 125 LYS A C 1
ATOM 970 O O . LYS A 1 125 ? 19.047 -2.332 -14.125 1 70.62 125 LYS A O 1
ATOM 975 N N . GLY A 1 126 ? 21.203 -2.74 -14.586 1 66.5 126 GLY A N 1
ATOM 976 C CA . GLY A 1 126 ? 21.625 -2.221 -13.297 1 66.5 126 GLY A CA 1
ATOM 977 C C . GLY A 1 126 ? 21.312 -3.148 -12.141 1 66.5 126 GLY A C 1
ATOM 978 O O . GLY A 1 126 ? 21.547 -2.809 -10.977 1 66.5 126 GLY A O 1
ATOM 979 N N . HIS A 1 127 ? 20.719 -4.191 -12.523 1 69.44 127 HIS A N 1
ATOM 980 C CA . HIS A 1 127 ? 20.344 -5.129 -11.469 1 69.44 127 HIS A CA 1
ATOM 981 C C . HIS A 1 127 ? 21.156 -6.414 -11.57 1 69.44 127 HIS A C 1
ATOM 983 O O . HIS A 1 127 ? 21.438 -6.895 -12.664 1 69.44 127 HIS A O 1
ATOM 989 N N . PHE A 1 128 ? 21.906 -6.656 -10.453 1 69.06 128 PHE A N 1
ATOM 990 C CA . PHE A 1 128 ? 22.578 -7.945 -10.375 1 69.06 128 PHE A CA 1
ATOM 991 C C . PHE A 1 128 ? 21.578 -9.062 -10.109 1 69.06 128 PHE A C 1
ATOM 993 O O . PHE A 1 128 ? 20.812 -9 -9.141 1 69.06 128 PHE A O 1
ATOM 1000 N N . PHE A 1 129 ? 21.406 -9.914 -11.055 1 76.81 129 PHE A N 1
ATOM 1001 C CA . PHE A 1 129 ? 20.484 -11.047 -10.938 1 76.81 129 PHE A CA 1
ATOM 1002 C C . PHE A 1 129 ? 21.156 -12.211 -10.211 1 76.81 129 PHE A C 1
ATOM 1004 O O . PHE A 1 129 ? 22.266 -12.633 -10.586 1 76.81 129 PHE A O 1
ATOM 1011 N N . LYS A 1 130 ? 20.5 -12.617 -9.086 1 80.81 130 LYS A N 1
ATOM 1012 C CA . LYS A 1 130 ? 20.891 -13.82 -8.352 1 80.81 130 LYS A CA 1
ATOM 1013 C C . LYS A 1 130 ? 19.922 -14.969 -8.625 1 80.81 130 LYS A C 1
ATOM 1015 O O . LYS A 1 130 ? 18.828 -15 -8.086 1 80.81 130 LYS A O 1
ATOM 1020 N N . PRO A 1 131 ? 20.375 -15.961 -9.297 1 85.94 131 PRO A N 1
ATOM 1021 C CA . PRO A 1 131 ? 19.453 -17.031 -9.719 1 85.94 131 PRO A CA 1
ATOM 1022 C C . PRO A 1 131 ? 18.875 -17.812 -8.539 1 85.94 131 PRO A C 1
ATOM 1024 O O . PRO A 1 131 ? 17.781 -18.359 -8.633 1 85.94 131 PRO A O 1
ATOM 1027 N N . GLU A 1 132 ? 19.625 -17.859 -7.473 1 88.69 132 GLU A N 1
ATOM 1028 C CA . GLU A 1 132 ? 19.219 -18.672 -6.328 1 88.69 132 GLU A CA 1
ATOM 1029 C C . GLU A 1 132 ? 17.859 -18.25 -5.789 1 88.69 132 GLU A C 1
ATOM 1031 O O . GLU A 1 132 ? 17.062 -19.094 -5.379 1 88.69 132 GLU A O 1
ATOM 1036 N N . MET A 1 133 ? 17.625 -16.969 -5.82 1 86.75 133 MET A N 1
ATOM 1037 C CA . MET A 1 133 ? 16.359 -16.484 -5.305 1 86.75 133 MET A CA 1
ATOM 1038 C C . MET A 1 133 ? 15.195 -16.938 -6.188 1 86.75 133 MET A C 1
ATOM 1040 O O . MET A 1 133 ? 14.164 -17.375 -5.684 1 86.75 133 MET A O 1
ATOM 1044 N N . LEU A 1 134 ? 15.445 -16.922 -7.469 1 92.19 134 LEU A N 1
ATOM 1045 C CA . LEU A 1 134 ? 14.398 -17.375 -8.383 1 92.19 134 LEU A CA 1
ATOM 1046 C C . LEU A 1 134 ? 14.156 -18.875 -8.234 1 92.19 134 LEU A C 1
ATOM 1048 O O . LEU A 1 134 ? 13.008 -19.328 -8.211 1 92.19 134 LEU A O 1
ATOM 1052 N N . ILE A 1 135 ? 15.211 -19.625 -8.086 1 94 135 ILE A N 1
ATOM 1053 C CA . ILE A 1 135 ? 15.109 -21.062 -7.891 1 94 135 ILE A CA 1
ATOM 1054 C C . ILE A 1 135 ? 14.281 -21.359 -6.645 1 94 135 ILE A C 1
ATOM 1056 O O . ILE A 1 135 ? 13.367 -22.188 -6.684 1 94 135 ILE A O 1
ATOM 1060 N N . THR A 1 136 ? 14.57 -20.641 -5.629 1 93.56 136 THR A N 1
ATOM 1061 C CA . THR A 1 136 ? 13.859 -20.844 -4.371 1 93.56 136 THR A CA 1
ATOM 1062 C C . THR A 1 136 ? 12.375 -20.516 -4.535 1 93.56 136 THR A C 1
ATOM 1064 O O . THR A 1 136 ? 11.523 -21.188 -3.961 1 93.56 136 THR A O 1
ATOM 1067 N N . GLN A 1 137 ? 12.086 -19.5 -5.238 1 94.31 137 GLN A N 1
ATOM 1068 C CA . GLN A 1 137 ? 10.703 -19.125 -5.48 1 94.31 137 GLN A CA 1
ATOM 1069 C C . GLN A 1 137 ? 9.945 -20.234 -6.207 1 94.31 137 GLN A C 1
ATOM 1071 O O . GLN A 1 137 ? 8.852 -20.625 -5.793 1 94.31 137 GLN A O 1
ATOM 1076 N N . PHE A 1 138 ? 10.594 -20.797 -7.188 1 96.5 138 PHE A N 1
ATOM 1077 C CA . PHE A 1 138 ? 9.953 -21.859 -7.957 1 96.5 138 PHE A CA 1
ATOM 1078 C C . PHE A 1 138 ? 9.852 -23.125 -7.137 1 96.5 138 PHE A C 1
ATOM 1080 O O . PHE A 1 138 ? 8.867 -23.875 -7.246 1 96.5 138 PHE A O 1
ATOM 1087 N N . ASP A 1 139 ? 10.852 -23.359 -6.328 1 95.88 139 ASP A N 1
ATOM 1088 C CA . ASP A 1 139 ? 10.828 -24.531 -5.465 1 95.88 139 ASP A CA 1
ATOM 1089 C C . ASP A 1 139 ? 9.711 -24.438 -4.43 1 95.88 139 ASP A C 1
ATOM 1091 O O . ASP A 1 139 ? 9.141 -25.453 -4.031 1 95.88 139 ASP A O 1
ATOM 1095 N N . THR A 1 140 ? 9.43 -23.25 -4.023 1 96.44 140 THR A N 1
ATOM 1096 C CA . THR A 1 140 ? 8.43 -23 -2.99 1 96.44 140 THR A CA 1
ATOM 1097 C C . THR A 1 140 ? 7.031 -22.984 -3.59 1 96.44 140 THR A C 1
ATOM 1099 O O . THR A 1 140 ? 6.055 -23.328 -2.916 1 96.44 140 THR A O 1
ATOM 1102 N N . LEU A 1 141 ? 6.91 -22.688 -4.82 1 97.75 141 LEU A N 1
ATOM 1103 C CA . LEU A 1 141 ? 5.621 -22.484 -5.473 1 97.75 141 LEU A CA 1
ATOM 1104 C C . LEU A 1 141 ? 4.84 -23.797 -5.543 1 97.75 141 LEU A C 1
ATOM 1106 O O . LEU A 1 141 ? 5.332 -24.781 -6.078 1 97.75 141 LEU A O 1
ATOM 1110 N N . GLU A 1 142 ? 3.682 -23.781 -4.902 1 98.25 142 GLU A N 1
ATOM 1111 C CA . GLU A 1 142 ? 2.637 -24.781 -5.121 1 98.25 142 GLU A CA 1
ATOM 1112 C C . GLU A 1 142 ? 1.575 -24.266 -6.09 1 98.25 142 GLU A C 1
ATOM 1114 O O . GLU A 1 142 ? 0.738 -23.438 -5.719 1 98.25 142 GLU A O 1
ATOM 1119 N N . ALA A 1 143 ? 1.693 -24.734 -7.301 1 97.62 143 ALA A N 1
ATOM 1120 C CA . ALA A 1 143 ? 0.734 -24.281 -8.305 1 97.62 143 ALA A CA 1
ATOM 1121 C C . ALA A 1 143 ? -0.7 -24.484 -7.824 1 97.62 143 ALA A C 1
ATOM 1123 O O . ALA A 1 143 ? -1.033 -25.531 -7.266 1 97.62 143 ALA A O 1
ATOM 1124 N N . PRO A 1 144 ? -1.512 -23.422 -8.055 1 97.75 144 PRO A N 1
ATOM 1125 C CA . PRO A 1 144 ? -2.9 -23.594 -7.621 1 97.75 144 PRO A CA 1
ATOM 1126 C C . PRO A 1 144 ? -3.617 -24.719 -8.352 1 97.75 144 PRO A C 1
ATOM 1128 O O . PRO A 1 144 ? -3.402 -24.922 -9.555 1 97.75 144 PRO A O 1
ATOM 1131 N N . ASP A 1 145 ? -4.367 -25.5 -7.598 1 96.25 145 ASP A N 1
ATOM 1132 C CA . ASP A 1 145 ? -5.344 -26.422 -8.164 1 96.25 145 ASP A CA 1
ATOM 1133 C C . ASP A 1 145 ? -6.676 -25.734 -8.422 1 96.25 145 ASP A C 1
ATOM 1135 O O . ASP A 1 145 ? -7.492 -25.578 -7.504 1 96.25 145 ASP A O 1
ATOM 1139 N N . THR A 1 146 ? -6.926 -25.375 -9.625 1 92.44 146 THR A N 1
ATOM 1140 C CA . THR A 1 146 ? -8.055 -24.5 -9.938 1 92.44 146 THR A CA 1
ATOM 1141 C C . THR A 1 146 ? -9.375 -25.219 -9.703 1 92.44 146 THR A C 1
ATOM 1143 O O . THR A 1 146 ? -10.43 -24.594 -9.586 1 92.44 146 THR A O 1
ATOM 1146 N N . ALA A 1 147 ? -9.352 -26.547 -9.641 1 94.44 147 ALA A N 1
ATOM 1147 C CA . ALA A 1 147 ? -10.555 -27.281 -9.273 1 94.44 147 ALA A CA 1
ATOM 1148 C C . ALA A 1 147 ? -10.883 -27.094 -7.797 1 94.44 147 ALA A C 1
ATOM 1150 O O . ALA A 1 147 ? -12.055 -26.984 -7.422 1 94.44 147 ALA A O 1
ATOM 1151 N N . ALA A 1 148 ? -9.859 -27.062 -6.984 1 95.81 148 ALA A N 1
ATOM 1152 C CA . ALA A 1 148 ? -10.031 -26.922 -5.543 1 95.81 148 ALA A CA 1
ATOM 1153 C C . ALA A 1 148 ? -10.055 -25.453 -5.141 1 95.81 148 ALA A C 1
ATOM 1155 O O . ALA A 1 148 ? -10.648 -25.078 -4.121 1 95.81 148 ALA A O 1
ATOM 1156 N N . GLU A 1 149 ? -9.328 -24.656 -5.887 1 97.75 149 GLU A N 1
ATOM 1157 C CA . GLU A 1 149 ? -9.25 -23.219 -5.656 1 97.75 149 GLU A CA 1
ATOM 1158 C C . GLU A 1 149 ? -9.961 -22.453 -6.766 1 97.75 149 GLU A C 1
ATOM 1160 O O . GLU A 1 149 ? -9.312 -21.781 -7.578 1 97.75 149 GLU A O 1
ATOM 1165 N N . GLN A 1 150 ? -11.25 -22.375 -6.691 1 96.44 150 GLN A N 1
ATOM 1166 C CA . GLN A 1 150 ? -12.078 -21.844 -7.766 1 96.44 150 GLN A CA 1
ATOM 1167 C C . GLN A 1 150 ? -11.945 -20.328 -7.852 1 96.44 150 GLN A C 1
ATOM 1169 O O . GLN A 1 150 ? -12.352 -19.719 -8.844 1 96.44 150 GLN A O 1
ATOM 1174 N N . ASP A 1 151 ? -11.414 -19.75 -6.816 1 98.06 151 ASP A N 1
ATOM 1175 C CA . ASP A 1 151 ? -11.234 -18.312 -6.777 1 98.06 151 ASP A CA 1
ATOM 1176 C C . ASP A 1 151 ? -9.891 -17.906 -7.387 1 98.06 151 ASP A C 1
ATOM 1178 O O . ASP A 1 151 ? -9.492 -16.734 -7.316 1 98.06 151 ASP A O 1
ATOM 1182 N N . VAL A 1 152 ? -9.148 -18.891 -7.965 1 98.56 152 VAL A N 1
ATOM 1183 C CA . VAL A 1 152 ? -7.871 -18.594 -8.602 1 98.56 152 VAL A CA 1
ATOM 1184 C C . VAL A 1 152 ? -8.023 -18.656 -10.125 1 98.56 152 VAL A C 1
ATOM 1186 O O . VAL A 1 152 ? -8.43 -19.688 -10.664 1 98.56 152 VAL A O 1
ATOM 1189 N N . GLN A 1 153 ? -7.766 -17.547 -10.789 1 98.5 153 GLN A N 1
ATOM 1190 C CA . GLN A 1 153 ? -7.672 -17.484 -12.25 1 98.5 153 GLN A CA 1
ATOM 1191 C C . GLN A 1 153 ? -6.219 -17.5 -12.711 1 98.5 153 GLN A C 1
ATOM 1193 O O . GLN A 1 153 ? -5.363 -16.844 -12.102 1 98.5 153 GLN A O 1
ATOM 1198 N N . VAL A 1 154 ? -5.945 -18.234 -13.742 1 98.44 154 VAL A N 1
ATOM 1199 C CA . VAL A 1 154 ? -4.59 -18.328 -14.273 1 98.44 154 VAL A CA 1
ATOM 1200 C C . VAL A 1 154 ? -4.438 -17.391 -15.461 1 98.44 154 VAL A C 1
ATOM 1202 O O . VAL A 1 154 ? -5.297 -17.344 -16.344 1 98.44 154 VAL A O 1
ATOM 1205 N N . LEU A 1 155 ? -3.377 -16.625 -15.5 1 98.69 155 LEU A N 1
ATOM 1206 C CA . LEU A 1 155 ? -3.072 -15.695 -16.578 1 98.69 155 LEU A CA 1
ATOM 1207 C C . LEU A 1 155 ? -1.637 -15.875 -17.062 1 98.69 155 LEU A C 1
ATOM 1209 O O . LEU A 1 155 ? -0.69 -15.641 -16.312 1 98.69 155 LEU A O 1
ATOM 1213 N N . ASP A 1 156 ? -1.478 -16.266 -18.266 1 98.56 156 ASP A N 1
ATOM 1214 C CA . ASP A 1 156 ? -0.166 -16.453 -18.875 1 98.56 156 ASP A CA 1
ATOM 1215 C C . ASP A 1 156 ? 0.542 -15.125 -19.078 1 98.56 156 ASP A C 1
ATOM 1217 O O . ASP A 1 156 ? -0.069 -14.156 -19.547 1 98.56 156 ASP A O 1
ATOM 1221 N N . ILE A 1 157 ? 1.881 -15.117 -18.781 1 98.44 157 ILE A N 1
ATOM 1222 C CA . ILE A 1 157 ? 2.572 -13.836 -18.859 1 98.44 157 ILE A CA 1
ATOM 1223 C C . ILE A 1 157 ? 3.467 -13.812 -20.094 1 98.44 157 ILE A C 1
ATOM 1225 O O . ILE A 1 157 ? 4.238 -12.875 -20.297 1 98.44 157 ILE A O 1
ATOM 1229 N N . GLN A 1 158 ? 3.439 -14.781 -20.922 1 97.44 158 GLN A N 1
ATOM 1230 C CA . GLN A 1 158 ? 4.262 -14.852 -22.125 1 97.44 158 GLN A CA 1
ATOM 1231 C C . GLN A 1 158 ? 3.949 -13.688 -23.062 1 97.44 158 GLN A C 1
ATOM 1233 O O . GLN A 1 158 ? 4.852 -13.141 -23.703 1 97.44 158 GLN A O 1
ATOM 1238 N N . PRO A 1 159 ? 2.617 -13.336 -23.281 1 97.81 159 PRO A N 1
ATOM 1239 C CA . PRO A 1 159 ? 2.312 -12.211 -24.172 1 97.81 159 PRO A CA 1
ATOM 1240 C C . PRO A 1 159 ? 2.922 -10.898 -23.703 1 97.81 159 PRO A C 1
ATOM 1242 O O . PRO A 1 159 ? 3.4 -10.812 -22.562 1 97.81 159 PRO A O 1
ATOM 1245 N N . PRO A 1 160 ? 2.979 -9.875 -24.594 1 97.06 160 PRO A N 1
ATOM 1246 C CA . PRO A 1 160 ? 3.459 -8.555 -24.188 1 97.06 160 PRO A CA 1
ATOM 1247 C C . PRO A 1 160 ? 2.684 -7.992 -23 1 97.06 160 PRO A C 1
ATOM 1249 O O . PRO A 1 160 ? 1.51 -8.328 -22.812 1 97.06 160 PRO A O 1
ATOM 1252 N N . LEU A 1 161 ? 3.326 -7.145 -22.266 1 97 161 LEU A N 1
ATOM 1253 C CA . LEU A 1 161 ? 2.799 -6.609 -21.016 1 97 161 LEU A CA 1
ATOM 1254 C C . LEU A 1 161 ? 1.402 -6.031 -21.219 1 97 161 LEU A C 1
ATOM 1256 O O . LEU A 1 161 ? 0.504 -6.266 -20.406 1 97 161 LEU A O 1
ATOM 1260 N N . GLU A 1 162 ? 1.184 -5.305 -22.25 1 97.94 162 GLU A N 1
ATOM 1261 C CA . GLU A 1 162 ? -0.108 -4.672 -22.516 1 97.94 162 GLU A CA 1
ATOM 1262 C C . GLU A 1 162 ? -1.218 -5.711 -22.625 1 97.94 162 GLU A C 1
ATOM 1264 O O . GLU A 1 162 ? -2.342 -5.48 -22.172 1 97.94 162 GLU A O 1
ATOM 1269 N N . ASP A 1 163 ? -0.907 -6.824 -23.219 1 98.56 163 ASP A N 1
ATOM 1270 C CA . ASP A 1 163 ? -1.878 -7.902 -23.359 1 98.56 163 ASP A CA 1
ATOM 1271 C C . ASP A 1 163 ? -2.146 -8.594 -22.031 1 98.56 163 ASP A C 1
ATOM 1273 O O . ASP A 1 163 ? -3.273 -9.016 -21.75 1 98.56 163 ASP A O 1
ATOM 1277 N N . VAL A 1 164 ? -1.125 -8.758 -21.25 1 98.69 164 VAL A N 1
ATOM 1278 C CA . VAL A 1 164 ? -1.285 -9.352 -19.938 1 98.69 164 VAL A CA 1
ATOM 1279 C C . VAL A 1 164 ? -2.178 -8.461 -19.062 1 98.69 164 VAL A C 1
ATOM 1281 O O . VAL A 1 164 ? -3.082 -8.953 -18.391 1 98.69 164 VAL A O 1
ATOM 1284 N N . ILE A 1 165 ? -1.969 -7.137 -19.094 1 98.62 165 ILE A N 1
ATOM 1285 C CA . ILE A 1 165 ? -2.785 -6.184 -18.359 1 98.62 165 ILE A CA 1
ATOM 1286 C C . ILE A 1 165 ? -4.238 -6.281 -18.812 1 98.62 165 ILE A C 1
ATOM 1288 O O . ILE A 1 165 ? -5.152 -6.336 -17.984 1 98.62 165 ILE A O 1
ATOM 1292 N N . ALA A 1 166 ? -4.434 -6.352 -20.125 1 98.5 166 ALA A N 1
ATOM 1293 C CA . ALA A 1 166 ? -5.781 -6.473 -20.656 1 98.5 166 ALA A CA 1
ATOM 1294 C C . ALA A 1 166 ? -6.453 -7.758 -20.188 1 98.5 166 ALA A C 1
ATOM 1296 O O . ALA A 1 166 ? -7.645 -7.766 -19.875 1 98.5 166 ALA A O 1
ATOM 1297 N N . GLY A 1 167 ? -5.707 -8.82 -20.203 1 98.62 167 GLY A N 1
ATOM 1298 C CA . GLY A 1 167 ? -6.223 -10.086 -19.703 1 98.62 167 GLY A CA 1
ATOM 1299 C C . GLY A 1 167 ? -6.633 -10.008 -18.234 1 98.62 167 GLY A C 1
ATOM 1300 O O . GLY A 1 167 ? -7.684 -10.531 -17.859 1 98.62 167 GLY A O 1
ATOM 1301 N N . ALA A 1 168 ? -5.809 -9.383 -17.422 1 98.75 168 ALA A N 1
ATOM 1302 C CA . ALA A 1 168 ? -6.129 -9.219 -16 1 98.75 168 ALA A CA 1
ATOM 1303 C C . ALA A 1 168 ? -7.402 -8.398 -15.82 1 98.75 168 ALA A C 1
ATOM 1305 O O . ALA A 1 168 ? -8.266 -8.75 -15.008 1 98.75 168 ALA A O 1
ATOM 1306 N N . VAL A 1 169 ? -7.504 -7.297 -16.547 1 98.38 169 VAL A N 1
ATOM 1307 C CA . VAL A 1 169 ? -8.68 -6.434 -16.484 1 98.38 169 VAL A CA 1
ATOM 1308 C C . VAL A 1 169 ? -9.93 -7.234 -16.859 1 98.38 169 VAL A C 1
ATOM 1310 O O . VAL A 1 169 ? -10.961 -7.125 -16.188 1 98.38 169 VAL A O 1
ATOM 1313 N N . GLN A 1 170 ? -9.836 -8.055 -17.875 1 98.06 170 GLN A N 1
ATOM 1314 C CA . GLN A 1 170 ? -10.961 -8.875 -18.312 1 98.06 170 GLN A CA 1
ATOM 1315 C C . GLN A 1 170 ? -11.375 -9.859 -17.219 1 98.06 170 GLN A C 1
ATOM 1317 O O . GLN A 1 170 ? -12.57 -10.039 -16.953 1 98.06 170 GLN A O 1
ATOM 1322 N N . ILE A 1 171 ? -10.438 -10.516 -16.641 1 98.12 171 ILE A N 1
ATOM 1323 C CA . ILE A 1 171 ? -10.703 -11.453 -15.555 1 98.12 171 ILE A CA 1
ATOM 1324 C C . ILE A 1 171 ? -11.445 -10.742 -14.43 1 98.12 171 ILE A C 1
ATOM 1326 O O . ILE A 1 171 ? -12.445 -11.25 -13.914 1 98.12 171 ILE A O 1
ATOM 1330 N N . ILE A 1 172 ? -10.969 -9.562 -14.047 1 98.06 172 ILE A N 1
ATOM 1331 C CA . ILE A 1 172 ? -11.531 -8.805 -12.938 1 98.06 172 ILE A CA 1
ATOM 1332 C C . ILE A 1 172 ? -12.969 -8.406 -13.258 1 98.06 172 ILE A C 1
ATOM 1334 O O . ILE A 1 172 ? -13.859 -8.539 -12.414 1 98.06 172 ILE A O 1
ATOM 1338 N N . ARG A 1 173 ? -13.188 -7.98 -14.43 1 96.38 173 ARG A N 1
ATOM 1339 C CA . ARG A 1 173 ? -14.539 -7.609 -14.836 1 96.38 173 ARG A CA 1
ATOM 1340 C C . ARG A 1 173 ? -15.477 -8.812 -14.781 1 96.38 173 ARG A C 1
ATOM 1342 O O . ARG A 1 173 ? -16.625 -8.695 -14.344 1 96.38 173 ARG A O 1
ATOM 1349 N N . GLN A 1 174 ? -15 -9.906 -15.242 1 95.69 174 GLN A N 1
ATOM 1350 C CA . GLN A 1 174 ? -15.812 -11.117 -15.273 1 95.69 174 GLN A CA 1
ATOM 1351 C C . GLN A 1 174 ? -16.172 -11.578 -13.859 1 95.69 174 GLN A C 1
ATOM 1353 O O . GLN A 1 174 ? -17.312 -11.961 -13.594 1 95.69 174 GLN A O 1
ATOM 1358 N N . VAL A 1 175 ? -15.211 -11.539 -12.984 1 95.31 175 VAL A N 1
ATOM 1359 C CA . VAL A 1 175 ? -15.391 -12.055 -11.633 1 95.31 175 VAL A CA 1
ATOM 1360 C C . VAL A 1 175 ? -16.25 -11.094 -10.82 1 95.31 175 VAL A C 1
ATOM 1362 O O . VAL A 1 175 ? -17.094 -11.523 -10.023 1 95.31 175 VAL A O 1
ATOM 1365 N N . SER A 1 176 ? -16.016 -9.742 -10.875 1 90.75 176 SER A N 1
ATOM 1366 C CA . SER A 1 176 ? -16.703 -8.75 -10.055 1 90.75 176 SER A CA 1
ATOM 1367 C C . SER A 1 176 ? -18.078 -8.422 -10.617 1 90.75 176 SER A C 1
ATOM 1369 O O . SER A 1 176 ? -18.844 -7.676 -10.008 1 90.75 176 SER A O 1
ATOM 1371 N N . GLY A 1 177 ? -18.609 -9.055 -11.547 1 76.94 177 GLY A N 1
ATOM 1372 C CA . GLY A 1 177 ? -19.938 -8.875 -12.094 1 76.94 177 GLY A CA 1
ATOM 1373 C C . GLY A 1 177 ? -20.047 -7.664 -13 1 76.94 177 GLY A C 1
ATOM 1374 O O . GLY A 1 177 ? -21.156 -7.191 -13.281 1 76.94 177 GLY A O 1
ATOM 1375 N N . GLY A 1 178 ? -19.016 -6.84 -13.195 1 57.41 178 GLY A N 1
ATOM 1376 C CA . GLY A 1 178 ? -19.109 -5.691 -14.078 1 57.41 178 GLY A CA 1
ATOM 1377 C C . GLY A 1 178 ? -19.125 -6.066 -15.547 1 57.41 178 GLY A C 1
ATOM 1378 O O . GLY A 1 178 ? -18.078 -6.418 -16.109 1 57.41 178 GLY A O 1
ATOM 1379 N N . GLN A 1 179 ? -20.156 -6.773 -16.125 1 42.22 179 GLN A N 1
ATOM 1380 C CA . GLN A 1 179 ? -20.281 -7.16 -17.531 1 42.22 179 GLN A CA 1
ATOM 1381 C C . GLN A 1 179 ? -19.641 -6.121 -18.453 1 42.22 179 GLN A C 1
ATOM 1383 O O . GLN A 1 179 ? -19.641 -4.93 -18.125 1 42.22 179 GLN A O 1
ATOM 1388 N N . SER A 1 180 ? -18.984 -6.531 -19.766 1 34.75 180 SER A N 1
ATOM 1389 C CA . SER A 1 180 ? -18.719 -5.855 -21.031 1 34.75 180 SER A CA 1
ATOM 1390 C C . SER A 1 180 ? -19.781 -4.809 -21.328 1 34.75 180 SER A C 1
ATOM 1392 O O . SER A 1 180 ? -20.969 -5.035 -21.078 1 34.75 180 SER A O 1
ATOM 1394 N N . MET B 1 1 ? 35.688 3.732 -6.441 1 24.95 1 MET B N 1
ATOM 1395 C CA . MET B 1 1 ? 34.625 4.203 -7.301 1 24.95 1 MET B CA 1
ATOM 1396 C C . MET B 1 1 ? 33.375 4.555 -6.477 1 24.95 1 MET B C 1
ATOM 1398 O O . MET B 1 1 ? 32.75 3.682 -5.867 1 24.95 1 MET B O 1
ATOM 1402 N N . SER B 1 2 ? 33.188 5.566 -5.641 1 35 2 SER B N 1
ATOM 1403 C CA . SER B 1 2 ? 32.312 6.062 -4.578 1 35 2 SER B CA 1
ATOM 1404 C C . SER B 1 2 ? 30.844 5.996 -4.992 1 35 2 SER B C 1
ATOM 1406 O O . SER B 1 2 ? 30.438 6.664 -5.941 1 35 2 SER B O 1
ATOM 1408 N N . ASP B 1 3 ? 30.125 5 -5.371 1 39.19 3 ASP B N 1
ATOM 1409 C CA . ASP B 1 3 ? 28.891 4.73 -6.105 1 39.19 3 ASP B CA 1
ATOM 1410 C C . ASP B 1 3 ? 27.75 5.633 -5.621 1 39.19 3 ASP B C 1
ATOM 1412 O O . ASP B 1 3 ? 27.219 5.441 -4.523 1 39.19 3 ASP B O 1
ATOM 1416 N N . SER B 1 4 ? 27.688 7.004 -5.734 1 46.22 4 SER B N 1
ATOM 1417 C CA . SER B 1 4 ? 26.953 8.211 -5.355 1 46.22 4 SER B CA 1
ATOM 1418 C C . SER B 1 4 ? 25.453 8.047 -5.602 1 46.22 4 SER B C 1
ATOM 1420 O O . SER B 1 4 ? 24.922 8.547 -6.598 1 46.22 4 SER B O 1
ATOM 1422 N N . GLN B 1 5 ? 24.875 7.004 -5.629 1 56.94 5 GLN B N 1
ATOM 1423 C CA . GLN B 1 5 ? 23.484 6.723 -5.949 1 56.94 5 GLN B CA 1
ATOM 1424 C C . GLN B 1 5 ? 22.547 7.555 -5.082 1 56.94 5 GLN B C 1
ATOM 1426 O O . GLN B 1 5 ? 22.766 7.695 -3.879 1 56.94 5 GLN B O 1
ATOM 1431 N N . LYS B 1 6 ? 21.922 8.508 -5.695 1 63.44 6 LYS B N 1
ATOM 1432 C CA . LYS B 1 6 ? 20.906 9.312 -5.008 1 63.44 6 LYS B CA 1
ATOM 1433 C C . LYS B 1 6 ? 20.109 8.469 -4.02 1 63.44 6 LYS B C 1
ATOM 1435 O O . LYS B 1 6 ? 19.625 7.387 -4.363 1 63.44 6 LYS B O 1
ATOM 1440 N N . PRO B 1 7 ? 20.188 8.945 -2.746 1 80.81 7 PRO B N 1
ATOM 1441 C CA . PRO B 1 7 ? 19.484 8.125 -1.753 1 80.81 7 PRO B CA 1
ATOM 1442 C C . PRO B 1 7 ? 17.984 8.016 -2.025 1 80.81 7 PRO B C 1
ATOM 1444 O O . PRO B 1 7 ? 17.375 8.961 -2.529 1 80.81 7 PRO B O 1
ATOM 1447 N N . HIS B 1 8 ? 17.422 6.953 -1.858 1 93.94 8 HIS B N 1
ATOM 1448 C CA . HIS B 1 8 ? 15.984 6.738 -1.947 1 93.94 8 HIS B CA 1
ATOM 1449 C C . HIS B 1 8 ? 15.242 7.547 -0.889 1 93.94 8 HIS B C 1
ATOM 1451 O O . HIS B 1 8 ? 15.594 7.504 0.292 1 93.94 8 HIS B O 1
ATOM 1457 N N . HIS B 1 9 ? 14.32 8.422 -1.322 1 97.5 9 HIS B N 1
ATOM 1458 C CA . HIS B 1 9 ? 13.625 9.32 -0.407 1 97.5 9 HIS B CA 1
ATOM 1459 C C . HIS B 1 9 ? 12.148 8.953 -0.29 1 97.5 9 HIS B C 1
ATOM 1461 O O . HIS B 1 9 ? 11.508 8.633 -1.291 1 97.5 9 HIS B O 1
ATOM 1467 N N . ALA B 1 10 ? 11.648 8.977 0.892 1 98.38 10 ALA B N 1
ATOM 1468 C CA . ALA B 1 10 ? 10.219 8.773 1.144 1 98.38 10 ALA B CA 1
ATOM 1469 C C . ALA B 1 10 ? 9.57 10.055 1.651 1 98.38 10 ALA B C 1
ATOM 1471 O O . ALA B 1 10 ? 10.188 10.828 2.389 1 98.38 10 ALA B O 1
ATOM 1472 N N . PHE B 1 11 ? 8.336 10.32 1.247 1 98.81 11 PHE B N 1
ATOM 1473 C CA . PHE B 1 11 ? 7.531 11.453 1.679 1 98.81 11 PHE B CA 1
ATOM 1474 C C . PHE B 1 11 ? 6.211 10.984 2.277 1 98.81 11 PHE B C 1
ATOM 1476 O O . PHE B 1 11 ? 5.473 10.227 1.646 1 98.81 11 PHE B O 1
ATOM 1483 N N . VAL B 1 12 ? 5.922 11.375 3.443 1 98.88 12 VAL B N 1
ATOM 1484 C CA . VAL B 1 12 ? 4.609 11.164 4.039 1 98.88 12 VAL B CA 1
ATOM 1485 C C . VAL B 1 12 ? 3.711 12.367 3.756 1 98.88 12 VAL B C 1
ATOM 1487 O O . VAL B 1 12 ? 4.027 13.492 4.152 1 98.88 12 VAL B O 1
ATOM 1490 N N . LEU B 1 13 ? 2.697 12.125 3.025 1 98.75 13 LEU B N 1
ATOM 1491 C CA . LEU B 1 13 ? 1.634 13.117 2.92 1 98.75 13 LEU B CA 1
ATOM 1492 C C . LEU B 1 13 ? 0.693 13.039 4.117 1 98.75 13 LEU B C 1
ATOM 1494 O O . LEU B 1 13 ? -0.073 12.078 4.246 1 98.75 13 LEU B O 1
ATOM 1498 N N . MET B 1 14 ? 0.784 14.039 4.977 1 98.75 14 MET B N 1
ATOM 1499 C CA . MET B 1 14 ? 0.067 13.984 6.246 1 98.75 14 MET B CA 1
ATOM 1500 C C . MET B 1 14 ? -1.033 15.039 6.301 1 98.75 14 MET B C 1
ATOM 1502 O O . MET B 1 14 ? -1.067 15.945 5.469 1 98.75 14 MET B O 1
ATOM 1506 N N . GLY B 1 15 ? -1.969 14.875 7.289 1 98.06 15 GLY B N 1
ATOM 1507 C CA . GLY B 1 15 ? -3.094 15.773 7.492 1 98.06 15 GLY B CA 1
ATOM 1508 C C . GLY B 1 15 ? -4.355 15.062 7.941 1 98.06 15 GLY B C 1
ATOM 1509 O O . GLY B 1 15 ? -4.395 13.828 7.992 1 98.06 15 GLY B O 1
ATOM 1510 N N . VAL B 1 16 ? -5.391 15.836 8.258 1 96.25 16 VAL B N 1
ATOM 1511 C CA . VAL B 1 16 ? -6.633 15.281 8.789 1 96.25 16 VAL B CA 1
ATOM 1512 C C . VAL B 1 16 ? -7.402 14.586 7.668 1 96.25 16 VAL B C 1
ATOM 1514 O O . VAL B 1 16 ? -7.113 14.797 6.484 1 96.25 16 VAL B O 1
ATOM 1517 N N . SER B 1 17 ? -8.305 13.656 8.062 1 91.56 17 SER B N 1
ATOM 1518 C CA . SER B 1 17 ? -9.188 13.008 7.094 1 91.56 17 SER B CA 1
ATOM 1519 C C . SER B 1 17 ? -9.953 14.039 6.273 1 91.56 17 SER B C 1
ATOM 1521 O O . SER B 1 17 ? -10.414 15.047 6.809 1 91.56 17 SER B O 1
ATOM 1523 N N . GLY B 1 18 ? -10.055 13.852 4.957 1 90.56 18 GLY B N 1
ATOM 1524 C CA . GLY B 1 18 ? -10.828 14.75 4.121 1 90.56 18 GLY B CA 1
ATOM 1525 C C . GLY B 1 18 ? -9.992 15.836 3.475 1 90.56 18 GLY B C 1
ATOM 1526 O O . GLY B 1 18 ? -10.484 16.578 2.627 1 90.56 18 GLY B O 1
ATOM 1527 N N . CYS B 1 19 ? -8.734 15.891 3.848 1 95.62 19 CYS B N 1
ATOM 1528 C CA . CYS B 1 19 ? -7.934 16.984 3.324 1 95.62 19 CYS B CA 1
ATOM 1529 C C . CYS B 1 19 ? -7.414 16.672 1.928 1 95.62 19 CYS B C 1
ATOM 1531 O O . CYS B 1 19 ? -6.781 17.516 1.289 1 95.62 19 CYS B O 1
ATOM 1533 N N . GLY B 1 20 ? -7.605 15.438 1.469 1 94.19 20 GLY B N 1
ATOM 1534 C CA . GLY B 1 20 ? -7.27 15.141 0.087 1 94.19 20 GLY B CA 1
ATOM 1535 C C . GLY B 1 20 ? -5.957 14.383 -0.058 1 94.19 20 GLY B C 1
ATOM 1536 O O . GLY B 1 20 ? -5.332 14.422 -1.118 1 94.19 20 GLY B O 1
ATOM 1537 N N . LYS B 1 21 ? -5.449 13.664 0.921 1 96.25 21 LYS B N 1
ATOM 1538 C CA . LYS B 1 21 ? -4.168 12.961 0.915 1 96.25 21 LYS B CA 1
ATOM 1539 C C . LYS B 1 21 ? -4.094 11.969 -0.242 1 96.25 21 LYS B C 1
ATOM 1541 O O . LYS B 1 21 ? -3.143 11.992 -1.027 1 96.25 21 LYS B O 1
ATOM 1546 N N . SER B 1 22 ? -5.133 11.125 -0.372 1 94.06 22 SER B N 1
ATOM 1547 C CA . SER B 1 22 ? -5.109 10.07 -1.381 1 94.06 22 SER B CA 1
ATOM 1548 C C . SER B 1 22 ? -5.082 10.656 -2.789 1 94.06 22 SER B C 1
ATOM 1550 O O . SER B 1 22 ? -4.34 10.18 -3.65 1 94.06 22 SER B O 1
ATOM 1552 N N . ALA B 1 23 ? -5.906 11.688 -3.045 1 93.69 23 ALA B N 1
ATOM 1553 C CA . ALA B 1 23 ? -5.949 12.32 -4.363 1 93.69 23 ALA B CA 1
ATOM 1554 C C . ALA B 1 23 ? -4.605 12.945 -4.715 1 93.69 23 ALA B C 1
ATOM 1556 O O . ALA B 1 23 ? -4.098 12.758 -5.824 1 93.69 23 ALA B O 1
ATOM 1557 N N . VAL B 1 24 ? -4.062 13.648 -3.762 1 97.88 24 VAL B N 1
ATOM 1558 C CA . VAL B 1 24 ? -2.775 14.289 -3.992 1 97.88 24 VAL B CA 1
ATOM 1559 C C . VAL B 1 24 ? -1.695 13.227 -4.191 1 97.88 24 VAL B C 1
ATOM 1561 O O . VAL B 1 24 ? -0.872 13.336 -5.102 1 97.88 24 VAL B O 1
ATOM 1564 N N . ALA B 1 25 ? -1.71 12.211 -3.363 1 97.56 25 ALA B N 1
ATOM 1565 C CA . ALA B 1 25 ? -0.72 11.141 -3.449 1 97.56 25 ALA B CA 1
ATOM 1566 C C . ALA B 1 25 ? -0.776 10.453 -4.809 1 97.56 25 ALA B C 1
ATOM 1568 O O . ALA B 1 25 ? 0.261 10.156 -5.406 1 97.56 25 ALA B O 1
ATOM 1569 N N . ASN B 1 26 ? -1.978 10.172 -5.258 1 94.06 26 ASN B N 1
ATOM 1570 C CA . ASN B 1 26 ? -2.146 9.547 -6.562 1 94.06 26 ASN B CA 1
ATOM 1571 C C . ASN B 1 26 ? -1.586 10.414 -7.684 1 94.06 26 ASN B C 1
ATOM 1573 O O . ASN B 1 26 ? -0.907 9.922 -8.586 1 94.06 26 ASN B O 1
ATOM 1577 N N . GLY B 1 27 ? -1.921 11.734 -7.676 1 95.06 27 GLY B N 1
ATOM 1578 C CA . GLY B 1 27 ? -1.382 12.672 -8.648 1 95.06 27 GLY B CA 1
ATOM 1579 C C . GLY B 1 27 ? 0.134 12.734 -8.633 1 95.06 27 GLY B C 1
ATOM 1580 O O . GLY B 1 27 ? 0.771 12.711 -9.688 1 95.06 27 GLY B O 1
ATOM 1581 N N . VAL B 1 28 ? 0.735 12.742 -7.469 1 97.38 28 VAL B N 1
ATOM 1582 C CA . VAL B 1 28 ? 2.182 12.805 -7.293 1 97.38 28 VAL B CA 1
ATOM 1583 C C . VAL B 1 28 ? 2.822 11.516 -7.801 1 97.38 28 VAL B C 1
ATOM 1585 O O . VAL B 1 28 ? 3.807 11.555 -8.547 1 97.38 28 VAL B O 1
ATOM 1588 N N . ALA B 1 29 ? 2.26 10.383 -7.332 1 95.19 29 ALA B N 1
ATOM 1589 C CA . ALA B 1 29 ? 2.814 9.086 -7.707 1 95.19 29 ALA B CA 1
ATOM 1590 C C . ALA B 1 29 ? 2.838 8.922 -9.219 1 95.19 29 ALA B C 1
ATOM 1592 O O . ALA B 1 29 ? 3.826 8.445 -9.789 1 95.19 29 ALA B O 1
ATOM 1593 N N . THR B 1 30 ? 1.77 9.32 -9.875 1 91.12 30 THR B N 1
ATOM 1594 C CA . THR B 1 30 ? 1.675 9.234 -11.328 1 91.12 30 THR B CA 1
ATOM 1595 C C . THR B 1 30 ? 2.654 10.203 -11.984 1 91.12 30 THR B C 1
ATOM 1597 O O . THR B 1 30 ? 3.381 9.828 -12.906 1 91.12 30 THR B O 1
ATOM 1600 N N . GLY B 1 31 ? 2.715 11.414 -11.516 1 92.5 31 GLY B N 1
ATOM 1601 C CA . GLY B 1 31 ? 3.527 12.461 -12.117 1 92.5 31 GLY B CA 1
ATOM 1602 C C . GLY B 1 31 ? 5.016 12.219 -11.969 1 92.5 31 GLY B C 1
ATOM 1603 O O . GLY B 1 31 ? 5.801 12.594 -12.844 1 92.5 31 GLY B O 1
ATOM 1604 N N . LEU B 1 32 ? 5.441 11.547 -10.891 1 95.75 32 LEU B N 1
ATOM 1605 C CA . LEU B 1 32 ? 6.859 11.383 -10.586 1 95.75 32 LEU B CA 1
ATOM 1606 C C . LEU B 1 32 ? 7.277 9.922 -10.695 1 95.75 32 LEU B C 1
ATOM 1608 O O . LEU B 1 32 ? 8.414 9.57 -10.383 1 95.75 32 LEU B O 1
ATOM 1612 N N . ASN B 1 33 ? 6.301 9.047 -11.078 1 92.5 33 ASN B N 1
ATOM 1613 C CA . ASN B 1 33 ? 6.555 7.605 -11.109 1 92.5 33 ASN B CA 1
ATOM 1614 C C . ASN B 1 33 ? 7.074 7.102 -9.766 1 92.5 33 ASN B C 1
ATOM 1616 O O . ASN B 1 33 ? 8.062 6.375 -9.711 1 92.5 33 ASN B O 1
ATOM 1620 N N . ALA B 1 34 ? 6.477 7.578 -8.719 1 96 34 ALA B N 1
ATOM 1621 C CA . ALA B 1 34 ? 6.859 7.215 -7.355 1 96 34 ALA B CA 1
ATOM 1622 C C . ALA B 1 34 ? 6.055 6.016 -6.863 1 96 34 ALA B C 1
ATOM 1624 O O . ALA B 1 34 ? 4.914 5.809 -7.281 1 96 34 ALA B O 1
ATOM 1625 N N . ALA B 1 35 ? 6.656 5.211 -5.98 1 96.25 35 ALA B N 1
ATOM 1626 C CA . ALA B 1 35 ? 5.902 4.199 -5.25 1 96.25 35 ALA B CA 1
ATOM 1627 C C . ALA B 1 35 ? 4.887 4.844 -4.309 1 96.25 35 ALA B C 1
ATOM 1629 O O . ALA B 1 35 ? 5.141 5.914 -3.756 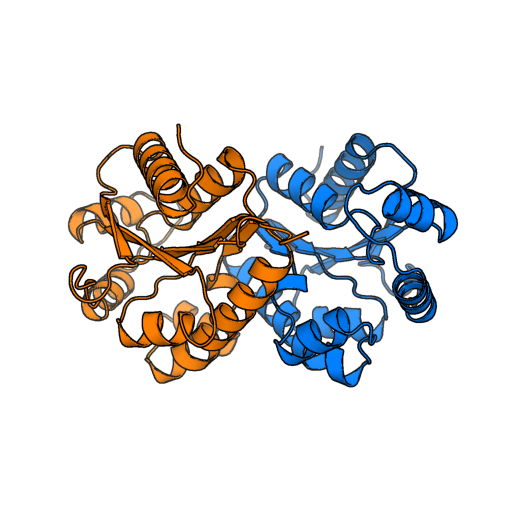1 96.25 35 ALA B O 1
ATOM 1630 N N . PHE B 1 36 ? 3.768 4.207 -4.195 1 96.5 36 PHE B N 1
ATOM 1631 C CA . PHE B 1 36 ? 2.688 4.785 -3.408 1 96.5 36 PHE B CA 1
ATOM 1632 C C . PHE B 1 36 ? 2.107 3.758 -2.445 1 96.5 36 PHE B C 1
ATOM 1634 O O . PHE B 1 36 ? 1.941 2.59 -2.801 1 96.5 36 PHE B O 1
ATOM 1641 N N . LEU B 1 37 ? 1.834 4.172 -1.205 1 97.75 37 LEU B N 1
ATOM 1642 C CA . LEU B 1 37 ? 1.168 3.373 -0.182 1 97.75 37 LEU B CA 1
ATOM 1643 C C . LEU B 1 37 ? 0.195 4.227 0.626 1 97.75 37 LEU B C 1
ATOM 1645 O O . LEU B 1 37 ? 0.562 5.293 1.122 1 97.75 37 LEU B O 1
ATOM 1649 N N . ASP B 1 38 ? -1.053 3.797 0.611 1 97.5 38 ASP B N 1
ATOM 1650 C CA . ASP B 1 38 ? -2.004 4.395 1.544 1 97.5 38 ASP B CA 1
ATOM 1651 C C . ASP B 1 38 ? -1.921 3.727 2.916 1 97.5 38 ASP B C 1
ATOM 1653 O O . ASP B 1 38 ? -2.363 2.59 3.086 1 97.5 38 ASP B O 1
ATOM 1657 N N . GLY B 1 39 ? -1.455 4.422 3.885 1 97.5 39 GLY B N 1
ATOM 1658 C CA . GLY B 1 39 ? -1.229 3.873 5.211 1 97.5 39 GLY B CA 1
ATOM 1659 C C . GLY B 1 39 ? -2.504 3.414 5.895 1 97.5 39 GLY B C 1
ATOM 1660 O O . GLY B 1 39 ? -2.457 2.648 6.859 1 97.5 39 GLY B O 1
ATOM 1661 N N . ASP B 1 40 ? -3.641 3.926 5.461 1 94.88 40 ASP B N 1
ATOM 1662 C CA . ASP B 1 40 ? -4.906 3.521 6.07 1 94.88 40 ASP B CA 1
ATOM 1663 C C . ASP B 1 40 ? -5.16 2.029 5.871 1 94.88 40 ASP B C 1
ATOM 1665 O O . ASP B 1 40 ? -5.895 1.411 6.645 1 94.88 40 ASP B O 1
ATOM 1669 N N . TYR B 1 41 ? -4.527 1.454 4.832 1 96.62 41 TYR B N 1
ATOM 1670 C CA . TYR B 1 41 ? -4.711 0.032 4.57 1 96.62 41 TYR B CA 1
ATOM 1671 C C . TYR B 1 41 ? -3.984 -0.814 5.609 1 96.62 41 TYR B C 1
ATOM 1673 O O . TYR B 1 41 ? -4.203 -2.025 5.695 1 96.62 41 TYR B O 1
ATOM 1681 N N . LEU B 1 42 ? -3.158 -0.172 6.422 1 97.25 42 LEU B N 1
ATOM 1682 C CA . LEU B 1 42 ? -2.322 -0.944 7.336 1 97.25 42 LEU B CA 1
ATOM 1683 C C . LEU B 1 42 ? -2.906 -0.937 8.742 1 97.25 42 LEU B C 1
ATOM 1685 O O . LEU B 1 42 ? -2.34 -1.54 9.656 1 97.25 42 LEU B O 1
ATOM 1689 N N . HIS B 1 43 ? -4.031 -0.246 8.93 1 95.88 43 HIS B N 1
ATOM 1690 C CA . HIS B 1 43 ? -4.703 -0.352 10.219 1 95.88 43 HIS B CA 1
ATOM 1691 C C . HIS B 1 43 ? -5.047 -1.802 10.547 1 95.88 43 HIS B C 1
ATOM 1693 O O . HIS B 1 43 ? -5.555 -2.531 9.688 1 95.88 43 HIS B O 1
ATOM 1699 N N . PRO B 1 44 ? -4.766 -2.197 11.805 1 93.06 44 PRO B N 1
ATOM 1700 C CA . PRO B 1 44 ? -5.289 -3.502 12.211 1 93.06 44 PRO B CA 1
ATOM 1701 C C . PRO B 1 44 ? -6.812 -3.574 12.133 1 93.06 44 PRO B C 1
ATOM 1703 O O . PRO B 1 44 ? -7.488 -2.541 12.195 1 93.06 44 PRO B O 1
ATOM 1706 N N . ARG B 1 45 ? -7.301 -4.785 12.031 1 92.44 45 ARG B N 1
ATOM 1707 C CA . ARG B 1 45 ? -8.742 -4.996 11.906 1 92.44 45 ARG B CA 1
ATOM 1708 C C . ARG B 1 45 ? -9.492 -4.332 13.055 1 92.44 45 ARG B C 1
ATOM 1710 O O . ARG B 1 45 ? -10.539 -3.725 12.844 1 92.44 45 ARG B O 1
ATOM 1717 N N . ALA B 1 46 ? -8.891 -4.496 14.25 1 93.62 46 ALA B N 1
ATOM 1718 C CA . ALA B 1 46 ? -9.547 -3.932 15.43 1 93.62 46 ALA B CA 1
ATOM 1719 C C . ALA B 1 46 ? -9.727 -2.424 15.281 1 93.62 46 ALA B C 1
ATOM 1721 O O . ALA B 1 46 ? -10.75 -1.875 15.711 1 93.62 46 ALA B O 1
ATOM 1722 N N . ASN B 1 47 ? -8.734 -1.741 14.711 1 95 47 ASN B N 1
ATOM 1723 C CA . ASN B 1 47 ? -8.836 -0.303 14.484 1 95 47 ASN B CA 1
ATOM 1724 C C . ASN B 1 47 ? -9.938 0.031 13.484 1 95 47 ASN B C 1
ATOM 1726 O O . ASN B 1 47 ? -10.688 0.99 13.672 1 95 47 ASN B O 1
ATOM 1730 N N . ILE B 1 48 ? -10.023 -0.699 12.438 1 92 48 ILE B N 1
ATOM 1731 C CA . ILE B 1 48 ? -11.008 -0.487 11.383 1 92 48 ILE B CA 1
ATOM 1732 C C . ILE B 1 48 ? -12.422 -0.632 11.953 1 92 48 ILE B C 1
ATOM 1734 O O . ILE B 1 48 ? -13.281 0.216 11.719 1 92 48 ILE B O 1
ATOM 1738 N N . GLU B 1 49 ? -12.602 -1.702 12.695 1 92.62 49 GLU B N 1
ATOM 1739 C CA . GLU B 1 49 ? -13.898 -1.957 13.305 1 92.62 49 GLU B CA 1
ATOM 1740 C C . GLU B 1 49 ? -14.266 -0.858 14.297 1 92.62 49 GLU B C 1
ATOM 1742 O O . GLU B 1 49 ? -15.414 -0.412 14.344 1 92.62 49 GLU B O 1
ATOM 1747 N N . LYS B 1 50 ? -13.312 -0.449 15.055 1 93.25 50 LYS B N 1
ATOM 1748 C CA . LYS B 1 50 ? -13.516 0.632 16.016 1 93.25 50 LYS B CA 1
ATOM 1749 C C . LYS B 1 50 ? -13.945 1.917 15.305 1 93.25 50 LYS B C 1
ATOM 1751 O O . LYS B 1 50 ? -14.93 2.547 15.703 1 93.25 50 LYS B O 1
ATOM 1756 N N . MET B 1 51 ? -13.289 2.312 14.234 1 88.12 51 MET B N 1
ATOM 1757 C CA . MET B 1 51 ? -13.609 3.51 13.461 1 88.12 51 MET B CA 1
ATOM 1758 C C . MET B 1 51 ? -14.961 3.373 12.773 1 88.12 51 MET B C 1
ATOM 1760 O O . MET B 1 51 ? -15.75 4.32 12.758 1 88.12 51 MET B O 1
ATOM 1764 N N . ALA B 1 52 ? -15.219 2.193 12.227 1 85.69 52 ALA B N 1
ATOM 1765 C CA . ALA B 1 52 ? -16.484 1.929 11.562 1 85.69 52 ALA B CA 1
ATOM 1766 C C . ALA B 1 52 ? -17.656 2.078 12.531 1 85.69 52 ALA B C 1
ATOM 1768 O O . ALA B 1 52 ? -18.75 2.482 12.141 1 85.69 52 ALA B O 1
ATOM 1769 N N . ALA B 1 53 ? -17.406 1.8 13.805 1 89.44 53 ALA B N 1
ATOM 1770 C CA . ALA B 1 53 ? -18.422 1.907 14.852 1 89.44 53 ALA B CA 1
ATOM 1771 C C . ALA B 1 53 ? -18.531 3.342 15.359 1 89.44 53 ALA B C 1
ATOM 1773 O O . ALA B 1 53 ? -19.312 3.625 16.266 1 89.44 53 ALA B O 1
ATOM 1774 N N . GLY B 1 54 ? -17.703 4.223 14.812 1 85.88 54 GLY B N 1
ATOM 1775 C CA . GLY B 1 54 ? -17.812 5.633 15.156 1 85.88 54 GLY B CA 1
ATOM 1776 C C . GLY B 1 54 ? -16.938 6.035 16.328 1 85.88 54 GLY B C 1
ATOM 1777 O O . GLY B 1 54 ? -17.109 7.121 16.891 1 85.88 54 GLY B O 1
ATOM 1778 N N . HIS B 1 55 ? -16.031 5.156 16.75 1 91.38 55 HIS B N 1
ATOM 1779 C CA . HIS B 1 55 ? -15.125 5.453 17.859 1 91.38 55 HIS B CA 1
ATOM 1780 C C . HIS B 1 55 ? -13.75 5.871 17.344 1 91.38 55 HIS B C 1
ATOM 1782 O O . HIS B 1 55 ? -13.148 5.176 16.531 1 91.38 55 HIS B O 1
ATOM 1788 N N . PRO B 1 56 ? -13.305 7.016 17.828 1 91.06 56 PRO B N 1
ATOM 1789 C CA . PRO B 1 56 ? -11.969 7.457 17.406 1 91.06 56 PRO B CA 1
ATOM 1790 C C . PRO B 1 56 ? -10.852 6.586 17.953 1 91.06 56 PRO B C 1
ATOM 1792 O O . PRO B 1 56 ? -11.008 5.988 19.031 1 91.06 56 PRO B O 1
ATOM 1795 N N . LEU B 1 57 ? -9.805 6.512 17.234 1 94.62 57 LEU B N 1
ATOM 1796 C CA . LEU B 1 57 ? -8.625 5.801 17.703 1 94.62 57 LEU B CA 1
ATOM 1797 C C . LEU B 1 57 ? -7.859 6.637 18.734 1 94.62 57 LEU B C 1
ATOM 1799 O O . LEU B 1 57 ? -7.754 7.855 18.578 1 94.62 57 LEU B O 1
ATOM 1803 N N . ASN B 1 58 ? -7.328 5.977 19.75 1 95.88 58 ASN B N 1
ATOM 1804 C CA . ASN B 1 58 ? -6.43 6.648 20.688 1 95.88 58 ASN B CA 1
ATOM 1805 C C . ASN B 1 58 ? -4.969 6.324 20.375 1 95.88 58 ASN B C 1
ATOM 1807 O O . ASN B 1 58 ? -4.668 5.613 19.422 1 95.88 58 ASN B O 1
ATOM 1811 N N . ASP B 1 59 ? -4.062 6.84 21.188 1 97.12 59 ASP B N 1
ATOM 1812 C CA . ASP B 1 59 ? -2.631 6.691 20.922 1 97.12 59 ASP B CA 1
ATOM 1813 C C . ASP B 1 59 ? -2.217 5.219 20.969 1 97.12 59 ASP B C 1
ATOM 1815 O O . ASP B 1 59 ? -1.404 4.773 20.156 1 97.12 59 ASP B O 1
ATOM 1819 N N . ALA B 1 60 ? -2.742 4.547 21.922 1 97.31 60 ALA B N 1
ATOM 1820 C CA . ALA B 1 60 ? -2.412 3.129 22.047 1 97.31 60 ALA B CA 1
ATOM 1821 C C . ALA B 1 60 ? -2.875 2.344 20.828 1 97.31 60 ALA B C 1
ATOM 1823 O O . ALA B 1 60 ? -2.182 1.435 20.359 1 97.31 60 ALA B O 1
ATOM 1824 N N . ASP B 1 61 ? -4.055 2.707 20.281 1 96.5 61 ASP B N 1
ATOM 1825 C CA . ASP B 1 61 ? -4.566 2.086 19.062 1 96.5 61 ASP B CA 1
ATOM 1826 C C . ASP B 1 61 ? -3.645 2.359 17.875 1 96.5 61 ASP B C 1
ATOM 1828 O O . ASP B 1 61 ? -3.434 1.486 17.031 1 96.5 61 ASP B O 1
ATOM 1832 N N . ARG B 1 62 ? -3.08 3.541 17.828 1 97.12 62 ARG B N 1
ATOM 1833 C CA . ARG B 1 62 ? -2.359 4.016 16.656 1 97.12 62 ARG B CA 1
ATOM 1834 C C . ARG B 1 62 ? -0.925 3.5 16.641 1 97.12 62 ARG B C 1
ATOM 1836 O O . ARG B 1 62 ? -0.291 3.434 15.594 1 9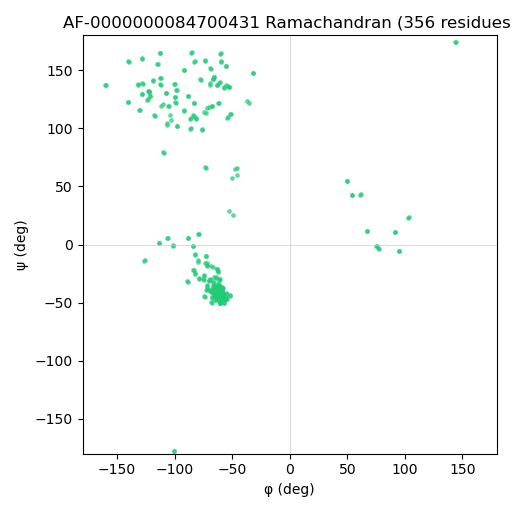7.12 62 ARG B O 1
ATOM 1843 N N . GLU B 1 63 ? -0.423 3.133 17.797 1 97.44 63 GLU B N 1
ATOM 1844 C CA . GLU B 1 63 ? 1 2.818 17.891 1 97.44 63 GLU B CA 1
ATOM 1845 C C . GLU B 1 63 ? 1.373 1.656 16.984 1 97.44 63 GLU B C 1
ATOM 1847 O O . GLU B 1 63 ? 2.316 1.758 16.188 1 97.44 63 GLU B O 1
ATOM 1852 N N . PRO B 1 64 ? 0.621 0.491 17.047 1 95.38 64 PRO B N 1
ATOM 1853 C CA . PRO B 1 64 ? 0.992 -0.606 16.141 1 95.38 64 PRO B CA 1
ATOM 1854 C C . PRO B 1 64 ? 0.846 -0.238 14.672 1 95.38 64 PRO B C 1
ATOM 1856 O O . PRO B 1 64 ? 1.617 -0.712 13.828 1 95.38 64 PRO B O 1
ATOM 1859 N N . TRP B 1 65 ? -0.109 0.519 14.375 1 96.88 65 TRP B N 1
ATOM 1860 C CA . TRP B 1 65 ? -0.347 1.021 13.031 1 96.88 65 TRP B CA 1
ATOM 1861 C C . TRP B 1 65 ? 0.815 1.888 12.555 1 96.88 65 TRP B C 1
ATOM 1863 O O . TRP B 1 65 ? 1.33 1.699 11.453 1 96.88 65 TRP B O 1
ATOM 1873 N N . LEU B 1 66 ? 1.296 2.764 13.383 1 98.12 66 LEU B N 1
ATOM 1874 C CA . LEU B 1 66 ? 2.414 3.643 13.055 1 98.12 66 LEU B CA 1
ATOM 1875 C C . LEU B 1 66 ? 3.699 2.842 12.875 1 98.12 66 LEU B C 1
ATOM 1877 O O . LEU B 1 66 ? 4.508 3.146 11.992 1 98.12 66 LEU B O 1
ATOM 1881 N N . LYS B 1 67 ? 3.883 1.856 13.633 1 96.56 67 LYS B N 1
ATOM 1882 C CA . LYS B 1 67 ? 5.047 0.989 13.492 1 96.56 67 LYS B CA 1
ATOM 1883 C C . LYS B 1 67 ? 5.012 0.235 12.164 1 96.56 67 LYS B C 1
ATOM 1885 O O . LYS B 1 67 ? 6.047 0.062 11.516 1 96.56 67 LYS B O 1
ATOM 1890 N N . ALA B 1 68 ? 3.82 -0.202 11.812 1 95.88 68 ALA B N 1
ATOM 1891 C CA . ALA B 1 68 ? 3.676 -0.874 10.523 1 95.88 68 ALA B CA 1
ATOM 1892 C C . ALA B 1 68 ? 4.035 0.063 9.375 1 95.88 68 ALA B C 1
ATOM 1894 O O . ALA B 1 68 ? 4.688 -0.349 8.414 1 95.88 68 ALA B O 1
ATOM 1895 N N . ILE B 1 69 ? 3.619 1.296 9.461 1 98.06 69 ILE B N 1
ATOM 1896 C CA . ILE B 1 69 ? 3.938 2.279 8.43 1 98.06 69 ILE B CA 1
ATOM 1897 C C . ILE B 1 69 ? 5.438 2.562 8.438 1 98.06 69 ILE B C 1
ATOM 1899 O O . ILE B 1 69 ? 6.051 2.703 7.375 1 98.06 69 ILE B O 1
ATOM 1903 N N . ASN B 1 70 ? 6.031 2.65 9.617 1 98.19 70 ASN B N 1
ATOM 1904 C CA . ASN B 1 70 ? 7.473 2.82 9.734 1 98.19 70 ASN B CA 1
ATOM 1905 C C . ASN B 1 70 ? 8.234 1.717 9 1 98.19 70 ASN B C 1
ATOM 1907 O O . ASN B 1 70 ? 9.164 1.994 8.242 1 98.19 70 ASN B O 1
ATOM 1911 N N . ASP B 1 71 ? 7.82 0.509 9.211 1 96.06 71 ASP B N 1
ATOM 1912 C CA . ASP B 1 71 ? 8.438 -0.632 8.539 1 96.06 71 ASP B CA 1
ATOM 1913 C C . ASP B 1 71 ? 8.234 -0.562 7.027 1 96.06 71 ASP B C 1
ATOM 1915 O O . ASP B 1 71 ? 9.133 -0.901 6.258 1 96.06 71 ASP B O 1
ATOM 1919 N N . ALA B 1 72 ? 7.055 -0.162 6.629 1 97.5 72 ALA B N 1
ATOM 1920 C CA . ALA B 1 72 ? 6.766 -0.046 5.203 1 97.5 72 ALA B CA 1
ATOM 1921 C C . ALA B 1 72 ? 7.66 1.001 4.547 1 97.5 72 ALA B C 1
ATOM 1923 O O . ALA B 1 72 ? 8.148 0.8 3.43 1 97.5 72 ALA B O 1
ATOM 1924 N N . ILE B 1 73 ? 7.867 2.115 5.199 1 97.94 73 ILE B N 1
ATOM 1925 C CA . ILE B 1 73 ? 8.766 3.152 4.699 1 97.94 73 ILE B CA 1
ATOM 1926 C C . ILE B 1 73 ? 10.156 2.562 4.457 1 97.94 73 ILE B C 1
ATOM 1928 O O . ILE B 1 73 ? 10.75 2.775 3.398 1 97.94 73 ILE B O 1
ATOM 1932 N N . PHE B 1 74 ? 10.625 1.781 5.398 1 97.31 74 PHE B N 1
ATOM 1933 C CA . PHE B 1 74 ? 11.914 1.116 5.281 1 97.31 74 PHE B CA 1
ATOM 1934 C C . PHE B 1 74 ? 11.953 0.216 4.055 1 97.31 74 PHE B C 1
ATOM 1936 O O . PHE B 1 74 ? 12.898 0.274 3.266 1 97.31 74 PHE B O 1
ATOM 1943 N N . ALA B 1 75 ? 10.945 -0.563 3.945 1 95.12 75 ALA B N 1
ATOM 1944 C CA . ALA B 1 75 ? 10.867 -1.489 2.818 1 95.12 75 ALA B CA 1
ATOM 1945 C C . ALA B 1 75 ? 10.836 -0.737 1.49 1 95.12 75 ALA B C 1
ATOM 1947 O O . ALA B 1 75 ? 11.547 -1.098 0.55 1 95.12 75 ALA B O 1
ATOM 1948 N N . MET B 1 76 ? 10.055 0.306 1.396 1 96.44 76 MET B N 1
ATOM 1949 C CA . MET B 1 76 ? 9.875 1.071 0.164 1 96.44 76 MET B CA 1
ATOM 1950 C C . MET B 1 76 ? 11.18 1.754 -0.247 1 96.44 76 MET B C 1
ATOM 1952 O O . MET B 1 76 ? 11.508 1.806 -1.433 1 96.44 76 MET B O 1
ATOM 1956 N N . GLN B 1 77 ? 11.93 2.191 0.68 1 94.88 77 GLN B N 1
ATOM 1957 C CA . GLN B 1 77 ? 13.172 2.895 0.394 1 94.88 77 GLN B CA 1
ATOM 1958 C C . GLN B 1 77 ? 14.234 1.937 -0.138 1 94.88 77 GLN B C 1
ATOM 1960 O O . GLN B 1 77 ? 15.234 2.367 -0.725 1 94.88 77 GLN B O 1
ATOM 1965 N N . ARG B 1 78 ? 14.047 0.72 0.054 1 90.12 78 ARG B N 1
ATOM 1966 C CA . ARG B 1 78 ? 15.039 -0.243 -0.417 1 90.12 78 ARG B CA 1
ATOM 1967 C C . ARG B 1 78 ? 14.961 -0.415 -1.93 1 90.12 78 ARG B C 1
ATOM 1969 O O . ARG B 1 78 ? 15.961 -0.714 -2.58 1 90.12 78 ARG B O 1
ATOM 1976 N N . THR B 1 79 ? 13.773 -0.169 -2.482 1 87.31 79 THR B N 1
ATOM 1977 C CA . THR B 1 79 ? 13.594 -0.606 -3.861 1 87.31 79 THR B CA 1
ATOM 1978 C C . THR B 1 79 ? 13.125 0.552 -4.738 1 87.31 79 THR B C 1
ATOM 1980 O O . THR B 1 79 ? 13.117 0.444 -5.969 1 87.31 79 THR B O 1
ATOM 1983 N N . ASN B 1 80 ? 12.703 1.647 -4.098 1 93.19 80 ASN B N 1
ATOM 1984 C CA . ASN B 1 80 ? 12.133 2.744 -4.875 1 93.19 80 ASN B CA 1
ATOM 1985 C C . ASN B 1 80 ? 12.891 4.047 -4.637 1 93.19 80 ASN B C 1
ATOM 1987 O O . ASN B 1 80 ? 13.117 4.438 -3.49 1 93.19 80 ASN B O 1
ATOM 1991 N N . GLU B 1 81 ? 13.227 4.707 -5.75 1 94.06 81 GLU B N 1
ATOM 1992 C CA . GLU B 1 81 ? 13.914 5.988 -5.633 1 94.06 81 GLU B CA 1
ATOM 1993 C C . GLU B 1 81 ? 13.062 7.008 -4.883 1 94.06 81 GLU B C 1
ATOM 1995 O O . GLU B 1 81 ? 13.57 7.758 -4.047 1 94.06 81 GLU B O 1
ATOM 2000 N N . LEU B 1 82 ? 11.781 7.043 -5.219 1 97.12 82 LEU B N 1
ATOM 2001 C CA . LEU B 1 82 ? 10.82 7.945 -4.594 1 97.12 82 LEU B CA 1
ATOM 2002 C C . LEU B 1 82 ? 9.594 7.184 -4.109 1 97.12 82 LEU B C 1
ATOM 2004 O O . LEU B 1 82 ? 9.047 6.348 -4.836 1 97.12 82 LEU B O 1
ATOM 2008 N N . SER B 1 83 ? 9.25 7.406 -2.875 1 98 83 SER B N 1
ATOM 2009 C CA . SER B 1 83 ? 8.062 6.797 -2.285 1 98 83 SER B CA 1
ATOM 2010 C C . SER B 1 83 ? 7.16 7.848 -1.64 1 98 83 SER B C 1
ATOM 2012 O O . SER B 1 83 ? 7.652 8.797 -1.022 1 98 83 SER B O 1
ATOM 2014 N N . VAL B 1 84 ? 5.875 7.691 -1.846 1 98.44 84 VAL B N 1
ATOM 2015 C CA . VAL B 1 84 ? 4.902 8.562 -1.195 1 98.44 84 VAL B CA 1
ATOM 2016 C C . VAL B 1 84 ? 3.939 7.723 -0.356 1 98.44 84 VAL B C 1
ATOM 2018 O O . VAL B 1 84 ? 3.385 6.73 -0.84 1 98.44 84 VAL B O 1
ATOM 2021 N N . ILE B 1 85 ? 3.764 8.062 0.905 1 98.56 85 ILE B N 1
ATOM 2022 C CA . ILE B 1 85 ? 2.902 7.359 1.852 1 98.56 85 ILE B CA 1
ATOM 2023 C C . ILE B 1 85 ? 1.854 8.32 2.406 1 98.56 85 ILE B C 1
ATOM 2025 O O . ILE B 1 85 ? 2.178 9.453 2.789 1 98.56 85 ILE B O 1
ATOM 2029 N N . VAL B 1 86 ? 0.646 7.871 2.377 1 98.06 86 VAL B N 1
ATOM 2030 C CA . VAL B 1 86 ? -0.439 8.602 3.02 1 98.06 86 VAL B CA 1
ATOM 2031 C C . VAL B 1 86 ? -0.558 8.18 4.48 1 98.06 86 VAL B C 1
ATOM 2033 O O . VAL B 1 86 ? -0.628 6.98 4.781 1 98.06 86 VAL B O 1
ATOM 2036 N N . CYS B 1 87 ? -0.553 9.117 5.324 1 98.38 87 CYS B N 1
ATOM 2037 C CA . CYS B 1 87 ? -0.702 8.898 6.758 1 98.38 87 CYS B CA 1
ATOM 2038 C C . CYS B 1 87 ? -1.144 10.172 7.465 1 98.38 87 CYS B C 1
ATOM 2040 O O . CYS B 1 87 ? -0.567 11.23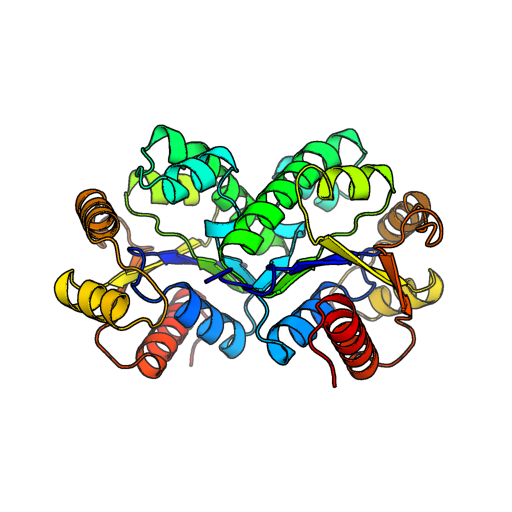4 7.246 1 98.38 87 CYS B O 1
ATOM 2042 N N . SER B 1 88 ? -2.074 10.094 8.383 1 97.38 88 SER B N 1
ATOM 2043 C CA . SER B 1 88 ? -2.545 11.297 9.055 1 97.38 88 SER B CA 1
ATOM 2044 C C . SER B 1 88 ? -1.416 11.969 9.828 1 97.38 88 SER B C 1
ATOM 2046 O O . SER B 1 88 ? -1.253 13.195 9.758 1 97.38 88 SER B O 1
ATOM 2048 N N . ALA B 1 89 ? -0.615 11.164 10.586 1 98.25 89 ALA B N 1
ATOM 2049 C CA . ALA B 1 89 ? 0.566 11.617 11.312 1 98.25 89 ALA B CA 1
ATOM 2050 C C . ALA B 1 89 ? 0.249 12.852 12.156 1 98.25 89 ALA B C 1
ATOM 2052 O O . ALA B 1 89 ? 0.973 13.844 12.109 1 98.25 89 ALA B O 1
ATOM 2053 N N . LEU B 1 90 ? -0.724 12.828 13.016 1 98.25 90 LEU B N 1
ATOM 2054 C CA . LEU B 1 90 ? -1.397 13.977 13.609 1 98.25 90 LEU B CA 1
ATOM 2055 C C . LEU B 1 90 ? -0.559 14.578 14.734 1 98.25 90 LEU B C 1
ATOM 2057 O O . LEU B 1 90 ? -0.65 15.773 15.008 1 98.25 90 LEU B O 1
ATOM 2061 N N . LYS B 1 91 ? 0.22 13.812 15.383 1 98.44 91 LYS B N 1
ATOM 2062 C CA . LYS B 1 91 ? 1.024 14.305 16.5 1 98.44 91 LYS B CA 1
ATOM 2063 C C . LYS B 1 91 ? 2.516 14.227 16.188 1 98.44 91 LYS B C 1
ATOM 2065 O O . LYS B 1 91 ? 2.941 13.383 15.391 1 98.44 91 LYS B O 1
ATOM 2070 N N . LYS B 1 92 ? 3.275 15.07 16.859 1 98.38 92 LYS B N 1
ATOM 2071 C CA . LYS B 1 92 ? 4.727 14.984 16.703 1 98.38 92 LYS B CA 1
ATOM 2072 C C . LYS B 1 92 ? 5.238 13.602 17.109 1 98.38 92 LYS B C 1
ATOM 2074 O O . LYS B 1 92 ? 6.129 13.055 16.469 1 98.38 92 LYS B O 1
ATOM 2079 N N . SER B 1 93 ? 4.656 13.086 18.188 1 98.5 93 SER B N 1
ATOM 2080 C CA . SER B 1 93 ? 5.082 11.773 18.656 1 98.5 93 SER B CA 1
ATOM 2081 C C . SER B 1 93 ? 4.84 10.711 17.578 1 98.5 93 SER B C 1
ATOM 2083 O O . SER B 1 93 ? 5.621 9.766 17.453 1 98.5 93 SER B O 1
ATOM 2085 N N . TYR B 1 94 ? 3.73 10.828 16.812 1 98.69 94 TYR B N 1
ATOM 2086 C CA . TYR B 1 94 ? 3.461 9.914 15.719 1 98.69 94 TYR B CA 1
ATOM 2087 C C . TYR B 1 94 ? 4.516 10.047 14.625 1 98.69 94 TYR B C 1
ATOM 2089 O O . TYR B 1 94 ? 5.066 9.047 14.156 1 98.69 94 TYR B O 1
ATOM 2097 N N . ARG B 1 95 ? 4.801 11.273 14.234 1 98.75 95 ARG B N 1
ATOM 2098 C CA . ARG B 1 95 ? 5.812 11.539 13.219 1 98.75 95 ARG B CA 1
ATOM 2099 C C . ARG B 1 95 ? 7.184 11.055 13.664 1 98.75 95 ARG B C 1
ATOM 2101 O O . ARG B 1 95 ? 7.965 10.555 12.852 1 98.75 95 ARG B O 1
ATOM 2108 N N . ASP B 1 96 ? 7.461 11.156 14.992 1 98.62 96 ASP B N 1
ATOM 2109 C CA . ASP B 1 96 ? 8.719 10.648 15.539 1 98.62 96 ASP B CA 1
ATOM 2110 C C . ASP B 1 96 ? 8.812 9.133 15.375 1 98.62 96 ASP B C 1
ATOM 2112 O O . ASP B 1 96 ? 9.883 8.602 15.102 1 98.62 96 ASP B O 1
ATOM 2116 N N . ILE B 1 97 ? 7.742 8.445 15.555 1 98.5 97 ILE B N 1
ATOM 2117 C CA . ILE B 1 97 ? 7.719 7 15.344 1 98.5 97 ILE B CA 1
ATOM 2118 C C . ILE B 1 97 ? 8.031 6.684 13.883 1 98.5 97 ILE B C 1
ATOM 2120 O O . ILE B 1 97 ? 8.812 5.773 13.594 1 98.5 97 ILE B O 1
ATOM 2124 N N . LEU B 1 98 ? 7.461 7.391 12.945 1 98.62 98 LEU B N 1
ATOM 2125 C CA . LEU B 1 98 ? 7.676 7.164 11.523 1 98.62 98 LEU B CA 1
ATOM 2126 C C . LEU B 1 98 ? 9.133 7.418 11.141 1 98.62 98 LEU B C 1
ATOM 2128 O O . LEU B 1 98 ? 9.664 6.766 10.242 1 98.62 98 LEU B O 1
ATOM 2132 N N . ARG B 1 99 ? 9.82 8.305 11.883 1 98.31 99 ARG B N 1
ATOM 2133 C CA . ARG B 1 99 ? 11.211 8.672 11.625 1 98.31 99 ARG B CA 1
ATOM 2134 C C . ARG B 1 99 ? 12.156 7.566 12.078 1 98.31 99 ARG B C 1
ATOM 2136 O O . ARG B 1 99 ? 13.289 7.473 11.594 1 98.31 99 ARG B O 1
ATOM 2143 N N . ARG B 1 100 ? 11.766 6.832 13.07 1 97.56 100 ARG B N 1
ATOM 2144 C CA . ARG B 1 100 ? 12.688 5.922 13.734 1 97.56 100 ARG B CA 1
ATOM 2145 C C . ARG B 1 100 ? 13.391 5.02 12.727 1 97.56 100 ARG B C 1
ATOM 2147 O O . ARG B 1 100 ? 12.742 4.23 12.039 1 97.56 100 ARG B O 1
ATOM 2154 N N . GLN B 1 101 ? 14.727 5.203 12.555 1 96.12 101 GLN B N 1
ATOM 2155 C CA . GLN B 1 101 ? 15.633 4.395 11.742 1 96.12 101 GLN B CA 1
ATOM 2156 C C . GLN B 1 101 ? 15.312 4.531 10.258 1 96.12 101 GLN B C 1
ATOM 2158 O O . GLN B 1 101 ? 15.648 3.654 9.461 1 96.12 101 GLN B O 1
ATOM 2163 N N . ASN B 1 102 ? 14.508 5.453 9.867 1 96.31 102 ASN B N 1
ATOM 2164 C CA . ASN B 1 102 ? 14.258 5.801 8.477 1 96.31 102 ASN B CA 1
ATOM 2165 C C . ASN B 1 102 ? 14.914 7.125 8.102 1 96.31 102 ASN B C 1
ATOM 2167 O O . ASN B 1 102 ? 14.398 8.195 8.43 1 96.31 102 ASN B O 1
ATOM 2171 N N . LYS B 1 103 ? 16 6.906 7.406 1 92.5 103 LYS B N 1
ATOM 2172 C CA . LYS B 1 103 ? 16.688 8.102 6.922 1 92.5 103 LYS B CA 1
ATOM 2173 C C . LYS B 1 103 ? 16.047 8.625 5.645 1 92.5 103 LYS B C 1
ATOM 2175 O O . LYS B 1 103 ? 15.281 7.914 4.992 1 92.5 103 LYS B O 1
ATOM 2180 N N . ASN B 1 104 ? 16.219 9.906 5.293 1 95.69 104 ASN B N 1
ATOM 2181 C CA . ASN B 1 104 ? 15.703 10.523 4.074 1 95.69 104 ASN B CA 1
ATOM 2182 C C . ASN B 1 104 ? 14.18 10.461 4.012 1 95.69 104 ASN B C 1
ATOM 2184 O O . ASN B 1 104 ? 13.617 10.047 2.998 1 95.69 104 ASN B O 1
ATOM 2188 N N . LEU B 1 105 ? 13.578 10.727 5.109 1 98.38 105 LEU B N 1
ATOM 2189 C CA . LEU B 1 105 ? 12.125 10.828 5.227 1 98.38 105 LEU B CA 1
ATOM 2190 C C . LEU B 1 105 ? 11.703 12.281 5.414 1 98.38 105 LEU B C 1
ATOM 2192 O O . LEU B 1 105 ? 12.312 13.023 6.191 1 98.38 105 LEU B O 1
ATOM 2196 N N . SER B 1 106 ? 10.766 12.711 4.637 1 98.62 106 SER B N 1
ATOM 2197 C CA . SER B 1 106 ? 10.18 14.039 4.785 1 98.62 106 SER B CA 1
ATOM 2198 C C . SER B 1 106 ? 8.656 13.977 4.852 1 98.62 106 SER B C 1
ATOM 2200 O O . SER B 1 106 ? 8.062 12.961 4.496 1 98.62 106 SER B O 1
ATOM 2202 N N . PHE B 1 107 ? 8.094 15.023 5.371 1 98.81 107 PHE B N 1
ATOM 2203 C CA . PHE B 1 107 ? 6.648 15.148 5.5 1 98.81 107 PHE B CA 1
ATOM 2204 C C . PHE B 1 107 ? 6.133 16.344 4.703 1 98.81 107 PHE B C 1
ATOM 2206 O O . PHE B 1 107 ? 6.793 17.375 4.637 1 98.81 107 PHE B O 1
ATOM 2213 N N . ILE B 1 108 ? 5.027 16.156 4.098 1 98.81 108 ILE B N 1
ATOM 2214 C CA . ILE B 1 108 ? 4.254 17.25 3.512 1 98.81 108 ILE B CA 1
ATOM 2215 C C . ILE B 1 108 ? 2.895 17.344 4.207 1 98.81 108 ILE B C 1
ATOM 2217 O O . ILE B 1 108 ? 2.07 16.438 4.098 1 98.81 108 ILE B O 1
ATOM 2221 N N . TRP B 1 109 ? 2.699 18.391 4.953 1 98.81 109 TRP B N 1
ATOM 2222 C CA . TRP B 1 109 ? 1.445 18.625 5.664 1 98.81 109 TRP B CA 1
ATOM 2223 C C . TRP B 1 109 ? 0.44 19.344 4.77 1 98.81 109 TRP B C 1
ATOM 2225 O O . TRP B 1 109 ? 0.609 20.516 4.457 1 98.81 109 TRP B O 1
ATOM 2235 N N . LEU B 1 110 ? -0.571 18.594 4.359 1 98.75 110 LEU B N 1
ATOM 2236 C CA . LEU B 1 110 ? -1.685 19.203 3.633 1 98.75 110 LEU B CA 1
ATOM 2237 C C . LEU B 1 110 ? -2.602 19.969 4.582 1 98.75 110 LEU B C 1
ATOM 2239 O O . LEU B 1 110 ? -3.5 19.375 5.191 1 98.75 110 LEU B O 1
ATOM 2243 N N . LYS B 1 111 ? -2.393 21.188 4.59 1 98.44 111 LYS B N 1
ATOM 2244 C CA . LYS B 1 111 ? -3.02 22.016 5.609 1 98.44 111 LYS B CA 1
ATOM 2245 C C . LYS B 1 111 ? -4.27 22.719 5.062 1 98.44 111 LYS B C 1
ATOM 2247 O O . LYS B 1 111 ? -4.211 23.391 4.035 1 98.44 111 LYS B O 1
ATOM 2252 N N . GLY B 1 112 ? -5.379 22.5 5.699 1 97.5 112 GLY B N 1
ATOM 2253 C CA . GLY B 1 112 ? -6.637 23.219 5.5 1 97.5 112 GLY B CA 1
ATOM 2254 C C . GLY B 1 112 ? -7.371 23.5 6.797 1 97.5 112 GLY B C 1
ATOM 2255 O O . GLY B 1 112 ? -7.16 22.812 7.801 1 97.5 112 GLY B O 1
ATOM 2256 N N . ASP B 1 113 ? -8.242 24.5 6.777 1 96.81 113 ASP B N 1
ATOM 2257 C CA . ASP B 1 113 ? -8.969 24.781 8.008 1 96.81 113 ASP B CA 1
ATOM 2258 C C . ASP B 1 113 ? -10.219 23.906 8.117 1 96.81 113 ASP B C 1
ATOM 2260 O O . ASP B 1 113 ? -10.562 23.188 7.18 1 96.81 113 ASP B O 1
ATOM 2264 N N . PHE B 1 114 ? -10.75 23.875 9.336 1 96.56 114 PHE B N 1
ATOM 2265 C CA . PHE B 1 114 ? -11.875 23.016 9.68 1 96.56 114 PHE B CA 1
ATOM 2266 C C . PHE B 1 114 ? -13.047 23.266 8.734 1 96.56 114 PHE B C 1
ATOM 2268 O O . PHE B 1 114 ? -13.617 22.312 8.188 1 96.56 114 PHE B O 1
ATOM 2275 N N . GLU B 1 115 ? -13.398 24.484 8.484 1 96.19 115 GLU B N 1
ATOM 2276 C CA . GLU B 1 115 ? -14.562 24.828 7.668 1 96.19 115 GLU B CA 1
ATOM 2277 C C . GLU B 1 115 ? -14.398 24.328 6.234 1 96.19 115 GLU B C 1
ATOM 2279 O O . GLU B 1 115 ? -15.344 23.812 5.645 1 96.19 115 GLU B O 1
ATOM 2284 N N . LEU B 1 116 ? -13.242 24.531 5.715 1 95.81 116 LEU B N 1
ATOM 2285 C CA . LEU B 1 116 ? -12.961 24.094 4.355 1 95.81 116 LEU B CA 1
ATOM 2286 C C . LEU B 1 116 ? -13.117 22.578 4.234 1 95.81 116 LEU B C 1
ATOM 2288 O O . LEU B 1 116 ? -13.812 22.078 3.342 1 95.81 116 LEU B O 1
ATOM 2292 N N . ILE B 1 117 ? -12.508 21.828 5.109 1 95.38 117 ILE B N 1
ATOM 2293 C CA . ILE B 1 117 ? -12.508 20.375 5.047 1 95.38 117 ILE B CA 1
ATOM 2294 C C . ILE B 1 117 ? -13.914 19.844 5.309 1 95.38 117 ILE B C 1
ATOM 2296 O O . ILE B 1 117 ? -14.359 18.906 4.641 1 95.38 117 ILE B O 1
ATOM 2300 N N . GLU B 1 118 ? -14.617 20.453 6.25 1 94.31 118 GLU B N 1
ATOM 2301 C CA . GLU B 1 118 ? -16 20.062 6.508 1 94.31 118 GLU B CA 1
ATOM 2302 C C . GLU B 1 118 ? -16.859 20.219 5.258 1 94.31 118 GLU B C 1
ATOM 2304 O O . GLU B 1 118 ? -17.672 19.344 4.938 1 94.31 118 GLU B O 1
ATOM 2309 N N . SER B 1 119 ? -16.688 21.297 4.605 1 93.62 119 SER B N 1
ATOM 2310 C CA . SER B 1 119 ? -17.453 21.562 3.393 1 93.62 119 SER B CA 1
ATOM 2311 C C . SER B 1 119 ? -17.203 20.5 2.332 1 93.62 119 SER B C 1
ATOM 2313 O O . SER B 1 119 ? -18.125 20.062 1.644 1 93.62 119 SER B O 1
ATOM 2315 N N . ARG B 1 120 ? -15.938 20.078 2.182 1 89.88 120 ARG B N 1
ATOM 2316 C CA . ARG B 1 120 ? -15.57 19.031 1.226 1 89.88 120 ARG B CA 1
ATOM 2317 C C . ARG B 1 120 ? -16.219 17.703 1.589 1 89.88 120 ARG B C 1
ATOM 2319 O O . ARG B 1 120 ? -16.734 17 0.716 1 89.88 120 ARG B O 1
ATOM 2326 N N . LEU B 1 121 ? -16.188 17.359 2.867 1 90.25 121 LEU B N 1
ATOM 2327 C CA . LEU B 1 121 ? -16.734 16.094 3.338 1 90.25 121 LEU B CA 1
ATOM 2328 C C . LEU B 1 121 ? -18.25 16.062 3.156 1 90.25 121 LEU B C 1
ATOM 2330 O O . LEU B 1 121 ? -18.812 15.031 2.795 1 90.25 121 LEU B O 1
ATOM 2334 N N . LYS B 1 122 ? -18.938 17.203 3.326 1 90.19 122 LYS B N 1
ATOM 2335 C CA . LYS B 1 122 ? -20.391 17.312 3.166 1 90.19 122 LYS B CA 1
ATOM 2336 C C . LYS B 1 122 ? -20.781 17.172 1.7 1 90.19 122 LYS B C 1
ATOM 2338 O O . LYS B 1 122 ? -21.875 16.688 1.392 1 90.19 122 LYS B O 1
ATOM 2343 N N . ALA B 1 123 ? -19.938 17.594 0.88 1 87.56 123 ALA B N 1
ATOM 2344 C CA . ALA B 1 123 ? -20.234 17.625 -0.549 1 87.56 123 ALA B CA 1
ATOM 2345 C C . ALA B 1 123 ? -20.062 16.25 -1.184 1 87.56 123 ALA B C 1
ATOM 2347 O O . ALA B 1 123 ? -20.531 16.016 -2.301 1 87.56 123 ALA B O 1
ATOM 2348 N N . ARG B 1 124 ? -19.438 15.422 -0.492 1 80 124 ARG B N 1
ATOM 2349 C CA . ARG B 1 124 ? -19.188 14.094 -1.039 1 80 124 ARG B CA 1
ATOM 2350 C C . ARG B 1 124 ? -20.469 13.281 -1.124 1 80 124 ARG B C 1
ATOM 2352 O O . ARG B 1 124 ? -21.172 13.102 -0.122 1 80 124 ARG B O 1
ATOM 2359 N N . LYS B 1 125 ? -20.891 12.883 -2.301 1 71.12 125 LYS B N 1
ATOM 2360 C CA . LYS B 1 125 ? -22.125 12.148 -2.543 1 71.12 125 LYS B CA 1
ATOM 2361 C C . LYS B 1 125 ? -22.062 10.75 -1.943 1 71.12 125 LYS B C 1
ATOM 2363 O O . LYS B 1 125 ? -21.031 10.086 -2.018 1 71.12 125 LYS B O 1
ATOM 2368 N N . GLY B 1 126 ? -23.172 10.406 -1.447 1 66.56 126 GLY B N 1
ATOM 2369 C CA . GLY B 1 126 ? -23.328 9.031 -0.992 1 66.56 126 GLY B CA 1
ATOM 2370 C C . GLY B 1 126 ? -22.625 8.75 0.318 1 66.56 126 GLY B C 1
ATOM 2371 O O . GLY B 1 126 ? -22.594 7.605 0.781 1 66.56 126 GLY B O 1
ATOM 2372 N N . HIS B 1 127 ? -22.016 9.773 0.729 1 69.94 127 HIS B N 1
ATOM 2373 C CA . HIS B 1 127 ? -21.281 9.602 1.981 1 69.94 127 HIS B CA 1
ATOM 2374 C C . HIS B 1 127 ? -21.953 10.367 3.117 1 69.94 127 HIS B C 1
ATOM 2376 O O . HIS B 1 127 ? -22.453 11.477 2.912 1 69.94 127 HIS B O 1
ATOM 2382 N N . PHE B 1 128 ? -22.328 9.547 4.145 1 70.06 128 PHE B N 1
ATOM 2383 C CA . PHE B 1 128 ? -22.828 10.203 5.352 1 70.06 128 PHE B CA 1
ATOM 2384 C C . PHE B 1 128 ? -21.672 10.82 6.133 1 70.06 128 PHE B C 1
ATOM 2386 O O . PHE B 1 128 ? -20.703 10.141 6.473 1 70.06 128 PHE B O 1
ATOM 2393 N N . PHE B 1 129 ? -21.672 12.086 6.203 1 77.31 129 PHE B N 1
ATOM 2394 C CA . PHE B 1 129 ? -20.641 12.812 6.938 1 77.31 129 PHE B CA 1
ATOM 2395 C C . PHE B 1 129 ? -20.984 12.875 8.422 1 77.31 129 PHE B C 1
ATOM 2397 O O . PHE B 1 129 ? -22.078 13.273 8.797 1 77.31 129 PHE B O 1
ATOM 2404 N N . LYS B 1 130 ? -20.062 12.352 9.266 1 80 130 LYS B N 1
ATOM 2405 C CA . LYS B 1 130 ? -20.125 12.469 10.719 1 80 130 LYS B CA 1
ATOM 2406 C C . LYS B 1 130 ? -19.141 13.523 11.227 1 80 130 LYS B C 1
ATOM 2408 O O . LYS B 1 130 ? -17.938 13.258 11.328 1 80 130 LYS B O 1
ATOM 2413 N N . PRO B 1 131 ? -19.562 14.625 11.641 1 85.75 131 PRO B N 1
ATOM 2414 C CA . PRO B 1 131 ? -18.688 15.727 12.016 1 85.75 131 PRO B CA 1
ATOM 2415 C C . PRO B 1 131 ? -17.75 15.367 13.18 1 85.75 131 PRO B C 1
ATOM 2417 O O . PRO B 1 131 ? -16.641 15.906 13.273 1 85.75 131 PRO B O 1
ATOM 2420 N N . GLU B 1 132 ? -18.219 14.508 14.039 1 88.5 132 GLU B N 1
ATOM 2421 C CA . GLU B 1 132 ? -17.469 14.172 15.25 1 88.5 132 GLU B CA 1
ATOM 2422 C C . GLU B 1 132 ? -16.078 13.633 14.898 1 88.5 132 GLU B C 1
ATOM 2424 O O . GLU B 1 132 ? -15.102 13.914 15.609 1 88.5 132 GLU B O 1
ATOM 2429 N N . MET B 1 133 ? -16.031 12.875 13.844 1 86.5 133 MET B N 1
ATOM 2430 C CA . MET B 1 133 ? -14.742 12.312 13.453 1 86.5 133 MET B CA 1
ATOM 2431 C C . MET B 1 133 ? -13.773 13.414 13.023 1 86.5 133 MET B C 1
ATOM 2433 O O . MET B 1 133 ? -12.609 13.406 13.414 1 86.5 133 MET B O 1
ATOM 2437 N N . LEU B 1 134 ? -14.312 14.383 12.328 1 92.06 134 LEU B N 1
ATOM 2438 C CA . LEU B 1 134 ? -13.461 15.484 11.898 1 92.06 134 LEU B CA 1
ATOM 2439 C C . LEU B 1 134 ? -13.023 16.328 13.094 1 92.06 134 LEU B C 1
ATOM 2441 O O . LEU B 1 134 ? -11.859 16.719 13.188 1 92.06 134 LEU B O 1
ATOM 2445 N N . ILE B 1 135 ? -13.914 16.547 14.016 1 94 135 ILE B N 1
ATOM 2446 C CA . ILE B 1 135 ? -13.602 17.297 15.227 1 94 135 ILE B CA 1
ATOM 2447 C C . ILE B 1 135 ? -12.477 16.609 15.992 1 94 135 ILE B C 1
ATOM 2449 O O . ILE B 1 135 ? -11.508 17.25 16.391 1 94 135 ILE B O 1
ATOM 2453 N N . THR B 1 136 ? -12.602 15.344 16.094 1 93.44 136 THR B N 1
ATOM 2454 C CA . THR B 1 136 ? -11.594 14.57 16.812 1 93.44 136 THR B CA 1
ATOM 2455 C C . THR B 1 136 ? -10.242 14.672 16.109 1 93.44 136 THR B C 1
ATOM 2457 O O . THR B 1 136 ? -9.203 14.742 16.766 1 93.44 136 THR B O 1
ATOM 2460 N N . GLN B 1 137 ? -10.25 14.617 14.836 1 94.25 137 GLN B N 1
ATOM 2461 C CA . GLN B 1 137 ? -9.016 14.742 14.07 1 94.25 137 GLN B CA 1
ATOM 2462 C C . GLN B 1 137 ? -8.336 16.078 14.344 1 94.25 137 GLN B C 1
ATOM 2464 O O . GLN B 1 137 ? -7.137 16.125 14.625 1 94.25 137 GLN B O 1
ATOM 2469 N N . PHE B 1 138 ? -9.117 17.109 14.352 1 96.5 138 PHE B N 1
ATOM 2470 C CA . PHE B 1 138 ? -8.562 18.438 14.578 1 96.5 138 PHE B CA 1
ATOM 2471 C C . PHE B 1 138 ? -8.125 18.609 16.031 1 96.5 138 PHE B C 1
ATOM 2473 O O . PHE B 1 138 ? -7.117 19.266 16.312 1 96.5 138 PHE B O 1
ATOM 2480 N N . ASP B 1 139 ? -8.859 18 16.906 1 95.88 139 ASP B N 1
ATOM 2481 C CA . ASP B 1 139 ? -8.5 18.062 18.328 1 95.88 139 ASP B CA 1
ATOM 2482 C C . ASP B 1 139 ? -7.188 17.328 18.578 1 95.88 139 ASP B C 1
ATOM 2484 O O . ASP B 1 139 ? -6.422 17.703 19.469 1 95.88 139 ASP B O 1
ATOM 2488 N N . THR B 1 140 ? -6.969 16.312 17.844 1 96.5 140 THR B N 1
ATOM 2489 C CA . THR B 1 140 ? -5.785 15.469 18.016 1 96.5 140 THR B CA 1
ATOM 2490 C C . THR B 1 140 ? -4.578 16.078 17.312 1 96.5 140 THR B C 1
ATOM 2492 O O . THR B 1 140 ? -3.439 15.883 17.734 1 96.5 140 THR B O 1
ATOM 2495 N N . LEU B 1 141 ? -4.793 16.875 16.344 1 97.69 141 LEU B N 1
ATOM 2496 C CA . LEU B 1 141 ? -3.73 17.406 15.5 1 97.69 141 LEU B CA 1
ATOM 2497 C C . LEU B 1 141 ? -2.842 18.359 16.297 1 97.69 141 LEU B C 1
ATOM 2499 O O . LEU B 1 141 ? -3.328 19.328 16.875 1 97.69 141 LEU B O 1
ATOM 2503 N N . GLU B 1 142 ? -1.576 18 16.391 1 98.25 142 GLU B N 1
ATOM 2504 C CA . GLU B 1 142 ? -0.504 18.906 16.781 1 98.25 142 GLU B CA 1
ATOM 2505 C C . GLU B 1 142 ? 0.229 19.453 15.562 1 98.25 142 GLU B C 1
ATOM 2507 O O . GLU B 1 142 ? 1.028 18.75 14.938 1 98.25 142 GLU B O 1
ATOM 2512 N N . ALA B 1 143 ? -0.114 20.672 15.242 1 97.56 143 ALA B N 1
ATOM 2513 C CA . ALA B 1 143 ? 0.52 21.281 14.086 1 97.56 143 ALA B CA 1
ATOM 2514 C C . ALA B 1 143 ? 2.041 21.203 14.18 1 97.56 143 ALA B C 1
ATOM 2516 O O . ALA B 1 143 ? 2.615 21.453 15.242 1 97.56 143 ALA B O 1
ATOM 2517 N N . PRO B 1 144 ? 2.652 20.828 13.031 1 97.81 144 PRO B N 1
ATOM 2518 C CA . PRO B 1 144 ? 4.113 20.766 13.086 1 97.81 144 PRO B CA 1
ATOM 2519 C C . PRO B 1 144 ? 4.762 22.125 13.367 1 97.81 144 PRO B C 1
ATOM 2521 O O . PRO B 1 144 ? 4.289 23.141 12.867 1 97.81 144 PRO B O 1
ATOM 2524 N N . ASP B 1 145 ? 5.754 22.094 14.227 1 96.19 145 ASP B N 1
ATOM 2525 C CA . ASP B 1 145 ? 6.664 23.234 14.383 1 96.19 145 ASP B CA 1
ATOM 2526 C C . ASP B 1 145 ? 7.812 23.156 13.383 1 96.19 145 ASP B C 1
ATOM 2528 O O . ASP B 1 145 ? 8.797 22.453 13.609 1 96.19 145 ASP B O 1
ATOM 2532 N N . THR B 1 146 ? 7.715 23.875 12.328 1 92.5 146 THR B N 1
ATOM 2533 C CA . THR B 1 146 ? 8.625 23.719 11.203 1 92.5 146 THR B CA 1
ATOM 2534 C C . THR B 1 146 ? 10.047 24.141 11.594 1 92.5 146 THR B C 1
ATOM 2536 O O . THR B 1 146 ? 11.008 23.781 10.914 1 92.5 146 THR B O 1
ATOM 2539 N N . ALA B 1 147 ? 10.188 24.906 12.641 1 94.5 147 ALA B N 1
ATOM 2540 C CA . ALA B 1 147 ? 11.523 25.219 13.148 1 94.5 147 ALA B CA 1
ATOM 2541 C C . ALA B 1 147 ? 12.172 24 13.789 1 94.5 147 ALA B C 1
ATOM 2543 O O . ALA B 1 147 ? 13.375 23.781 13.648 1 94.5 147 ALA B O 1
ATOM 2544 N N . ALA B 1 148 ? 11.383 23.234 14.5 1 95.88 148 ALA B N 1
ATOM 2545 C CA . ALA B 1 148 ? 11.875 22.047 15.18 1 95.88 148 ALA B CA 1
ATOM 2546 C C . ALA B 1 148 ? 11.82 20.828 14.266 1 95.88 148 ALA B C 1
ATOM 2548 O O . ALA B 1 148 ? 12.602 19.891 14.422 1 95.88 148 ALA B O 1
ATOM 2549 N N . GLU B 1 149 ? 10.844 20.828 13.398 1 97.75 149 GLU B N 1
ATOM 2550 C CA . GLU B 1 149 ? 10.656 19.75 12.43 1 97.75 149 GLU B CA 1
ATOM 2551 C C . GLU B 1 149 ? 10.984 20.219 11.016 1 97.75 149 GLU B C 1
ATOM 2553 O O . GLU B 1 149 ? 10.086 20.359 10.18 1 97.75 149 GLU B O 1
ATOM 2558 N N . GLN B 1 150 ? 12.242 20.281 10.703 1 96.5 150 GLN B N 1
ATOM 2559 C CA . GLN B 1 150 ? 12.719 20.875 9.461 1 96.5 150 GLN B CA 1
ATOM 2560 C C . GLN B 1 150 ? 12.398 19.984 8.258 1 96.5 150 GLN B C 1
ATOM 2562 O O . GLN B 1 150 ? 12.477 20.422 7.113 1 96.5 150 GLN B O 1
ATOM 2567 N N . ASP B 1 151 ? 12.07 18.766 8.547 1 98.06 151 ASP B N 1
ATOM 2568 C CA . ASP B 1 151 ? 11.734 17.828 7.492 1 98.06 151 ASP B CA 1
ATOM 2569 C C . ASP B 1 151 ? 10.25 17.891 7.148 1 98.06 151 ASP B C 1
ATOM 2571 O O . ASP B 1 151 ? 9.75 17.062 6.379 1 98.06 151 ASP B O 1
ATOM 2575 N N . VAL B 1 152 ? 9.5 18.859 7.758 1 98.56 152 VAL B N 1
ATOM 2576 C CA . VAL B 1 152 ? 8.086 19.031 7.457 1 98.56 152 VAL B CA 1
ATOM 2577 C C . VAL B 1 152 ? 7.883 20.266 6.582 1 98.56 152 VAL B C 1
ATOM 2579 O O . VAL B 1 152 ? 8.258 21.375 6.969 1 98.56 152 VAL B O 1
ATOM 2582 N N . GLN B 1 153 ? 7.344 20.047 5.379 1 98.5 153 GLN B N 1
ATOM 2583 C CA . GLN B 1 153 ? 6.906 21.141 4.508 1 98.5 153 GLN B CA 1
ATOM 2584 C C . GLN B 1 153 ? 5.395 21.328 4.594 1 98.5 153 GLN B C 1
ATOM 2586 O O . GLN B 1 153 ? 4.641 20.359 4.652 1 98.5 153 GLN B O 1
ATOM 2591 N N . VAL B 1 154 ? 4.973 22.562 4.633 1 98.44 154 VAL B N 1
ATOM 2592 C CA . VAL B 1 154 ? 3.551 22.875 4.715 1 98.44 154 VAL B CA 1
ATOM 2593 C C . VAL B 1 154 ? 3.01 23.188 3.322 1 98.44 154 VAL B C 1
ATOM 2595 O O . VAL B 1 154 ? 3.629 23.953 2.566 1 98.44 154 VAL B O 1
ATOM 2598 N N . LEU B 1 155 ? 1.893 22.625 2.959 1 98.75 155 LEU B N 1
ATOM 2599 C CA . LEU B 1 155 ? 1.234 22.844 1.676 1 98.75 155 LEU B CA 1
ATOM 2600 C C . LEU B 1 155 ? -0.244 23.172 1.873 1 98.75 155 LEU B C 1
ATOM 2602 O O . LEU B 1 155 ? -1.005 22.328 2.357 1 98.75 155 LEU B O 1
ATOM 2606 N N . ASP B 1 156 ? -0.635 24.312 1.517 1 98.56 156 ASP B N 1
ATOM 2607 C CA . ASP B 1 156 ? -2.021 24.766 1.616 1 98.56 156 ASP B CA 1
ATOM 2608 C C . ASP B 1 156 ? -2.91 24.016 0.627 1 98.56 156 ASP B C 1
ATOM 2610 O O . ASP B 1 156 ? -2.541 23.828 -0.535 1 98.56 156 ASP B O 1
ATOM 2614 N N . ILE B 1 157 ? -4.141 23.609 1.121 1 98.5 157 ILE B N 1
ATOM 2615 C CA . ILE B 1 157 ? -4.977 22.812 0.243 1 98.5 157 ILE B CA 1
ATOM 2616 C C . ILE B 1 157 ? -6.137 23.656 -0.282 1 98.5 157 ILE B C 1
ATOM 2618 O O . ILE B 1 157 ? -7.043 23.125 -0.94 1 98.5 157 ILE B O 1
ATOM 2622 N N . GLN B 1 158 ? -6.188 24.891 -0.019 1 97.38 158 GLN B N 1
ATOM 2623 C CA . GLN B 1 158 ? -7.258 25.781 -0.476 1 97.38 158 GLN B CA 1
ATOM 2624 C C . GLN B 1 158 ? -7.316 25.828 -2 1 97.38 158 GLN B C 1
ATOM 2626 O O . GLN B 1 158 ? -8.398 25.875 -2.584 1 97.38 158 GLN B O 1
ATOM 2631 N N . PRO B 1 159 ? -6.121 25.922 -2.719 1 97.81 159 PRO B N 1
ATOM 2632 C CA . PRO B 1 159 ? -6.168 25.953 -4.18 1 97.81 159 PRO B CA 1
ATOM 2633 C C . PRO B 1 159 ? -6.793 24.688 -4.777 1 97.81 159 PRO B C 1
ATOM 2635 O O . PRO B 1 159 ? -6.992 23.703 -4.066 1 97.81 159 PRO B O 1
ATOM 2638 N N . PRO B 1 160 ? -7.184 24.75 -6.086 1 97.06 160 PRO B N 1
ATOM 2639 C CA . PRO B 1 160 ? -7.707 23.562 -6.754 1 97.06 160 PRO B CA 1
ATOM 2640 C C . PRO B 1 160 ? -6.742 22.375 -6.684 1 97.06 160 PRO B C 1
ATOM 2642 O O . PRO B 1 160 ? -5.527 22.578 -6.598 1 97.06 160 PRO B O 1
ATOM 2645 N N . LEU B 1 161 ? -7.293 21.219 -6.758 1 97 161 LEU B N 1
ATOM 2646 C CA . LEU B 1 161 ? -6.547 19.984 -6.574 1 97 161 LEU B CA 1
ATOM 2647 C C . LEU B 1 161 ? -5.316 19.938 -7.477 1 97 161 LEU B C 1
ATOM 2649 O O . LEU B 1 161 ? -4.23 19.562 -7.035 1 97 161 LEU B O 1
ATOM 2653 N N . GLU B 1 162 ? -5.441 20.312 -8.695 1 97.94 162 GLU B N 1
ATOM 2654 C CA . GLU B 1 162 ? -4.332 20.266 -9.648 1 97.94 162 GLU B CA 1
ATOM 2655 C C . GLU B 1 162 ? -3.17 21.141 -9.172 1 97.94 162 GLU B C 1
ATOM 2657 O O . GLU B 1 162 ? -2.006 20.766 -9.352 1 97.94 162 GLU B O 1
ATOM 2662 N N . ASP B 1 163 ? -3.471 22.25 -8.578 1 98.56 163 ASP B N 1
ATOM 2663 C CA . ASP B 1 163 ? -2.445 23.156 -8.055 1 98.56 163 ASP B CA 1
ATOM 2664 C C . ASP B 1 163 ? -1.788 22.578 -6.805 1 98.56 163 ASP B C 1
ATOM 2666 O O . ASP B 1 163 ? -0.588 22.75 -6.59 1 98.56 163 ASP B O 1
ATOM 2670 N N . VAL B 1 164 ? -2.574 21.953 -5.98 1 98.69 164 VAL B N 1
ATOM 2671 C CA . VAL B 1 164 ? -2.035 21.312 -4.781 1 98.69 164 VAL B CA 1
ATOM 2672 C C . VAL B 1 164 ? -1.072 20.203 -5.18 1 98.69 164 VAL B C 1
ATOM 2674 O O . VAL B 1 164 ? 0.018 20.078 -4.613 1 98.69 164 VAL B O 1
ATOM 2677 N N . ILE B 1 165 ? -1.438 19.375 -6.18 1 98.62 165 ILE B N 1
ATOM 2678 C CA . ILE B 1 165 ? -0.583 18.297 -6.676 1 98.62 165 ILE B CA 1
ATOM 2679 C C . ILE B 1 165 ? 0.72 18.891 -7.219 1 98.62 165 ILE B C 1
ATOM 2681 O O . ILE B 1 165 ? 1.806 18.391 -6.91 1 98.62 165 ILE B O 1
ATOM 2685 N N . ALA B 1 166 ? 0.604 19.969 -7.973 1 98.5 166 ALA B N 1
ATOM 2686 C CA . ALA B 1 166 ? 1.791 20.625 -8.516 1 98.5 166 ALA B CA 1
ATOM 2687 C C . ALA B 1 166 ? 2.697 21.125 -7.398 1 98.5 166 ALA B C 1
ATOM 2689 O O . ALA B 1 166 ? 3.924 21.031 -7.492 1 98.5 166 ALA B O 1
ATOM 2690 N N . GLY B 1 167 ? 2.098 21.719 -6.406 1 98.62 167 GLY B N 1
ATOM 2691 C CA . GLY B 1 167 ? 2.861 22.156 -5.254 1 98.62 167 GLY B CA 1
ATOM 2692 C C . GLY B 1 167 ? 3.598 21.031 -4.555 1 98.62 167 GLY B C 1
ATOM 2693 O O . GLY B 1 167 ? 4.762 21.188 -4.18 1 98.62 167 GLY B O 1
ATOM 2694 N N . ALA B 1 168 ? 2.926 19.922 -4.367 1 98.75 168 ALA B N 1
ATOM 2695 C CA . ALA B 1 168 ? 3.553 18.75 -3.742 1 98.75 168 ALA B CA 1
ATOM 2696 C C . ALA B 1 168 ? 4.73 18.25 -4.57 1 98.75 168 ALA B C 1
ATOM 2698 O O . ALA B 1 168 ? 5.793 17.953 -4.027 1 98.75 168 ALA B O 1
ATOM 2699 N N . VAL B 1 169 ? 4.523 18.141 -5.883 1 98.38 169 VAL B N 1
ATOM 2700 C CA . VAL B 1 169 ? 5.574 17.688 -6.793 1 98.38 169 VAL B CA 1
ATOM 2701 C C . VAL B 1 169 ? 6.777 18.625 -6.684 1 98.38 169 VAL B C 1
ATOM 2703 O O . VAL B 1 169 ? 7.922 18.172 -6.625 1 98.38 169 VAL B O 1
ATOM 2706 N N . GLN B 1 170 ? 6.543 19.922 -6.625 1 98.06 170 GLN B N 1
ATOM 2707 C CA . GLN B 1 170 ? 7.621 20.906 -6.504 1 98.06 170 GLN B CA 1
ATOM 2708 C C . GLN B 1 170 ? 8.391 20.719 -5.203 1 98.06 170 GLN B C 1
ATOM 2710 O O . GLN B 1 170 ? 9.625 20.75 -5.191 1 98.06 170 GLN B O 1
ATOM 2715 N N . ILE B 1 171 ? 7.707 20.562 -4.137 1 98.12 171 ILE B N 1
ATOM 2716 C CA . ILE B 1 171 ? 8.336 20.344 -2.838 1 98.12 171 ILE B CA 1
ATOM 2717 C C . ILE B 1 171 ? 9.234 19.109 -2.906 1 98.12 171 ILE B C 1
ATOM 2719 O O . ILE B 1 171 ? 10.383 19.141 -2.445 1 98.12 171 ILE B O 1
ATOM 2723 N N . ILE B 1 172 ? 8.727 18.016 -3.477 1 98.12 172 ILE B N 1
ATOM 2724 C CA . ILE B 1 172 ? 9.445 16.75 -3.551 1 98.12 172 ILE B CA 1
ATOM 2725 C C . ILE B 1 172 ? 10.711 16.922 -4.387 1 98.12 172 ILE B C 1
ATOM 2727 O O . ILE B 1 172 ? 11.789 16.453 -4 1 98.12 172 ILE B O 1
ATOM 2731 N N . ARG B 1 173 ? 10.594 17.578 -5.465 1 96.38 173 ARG B N 1
ATOM 2732 C CA . ARG B 1 173 ? 11.766 17.828 -6.309 1 96.38 173 ARG B CA 1
ATOM 2733 C C . ARG B 1 173 ? 12.82 18.641 -5.566 1 96.38 173 ARG B C 1
ATOM 2735 O O . ARG B 1 173 ? 14.016 18.359 -5.672 1 96.38 173 ARG B O 1
ATOM 2742 N N . GLN B 1 174 ? 12.367 19.625 -4.879 1 95.69 174 GLN B N 1
ATOM 2743 C CA . GLN B 1 174 ? 13.289 20.5 -4.145 1 95.69 174 GLN B CA 1
ATOM 2744 C C . GLN B 1 174 ? 14.016 19.719 -3.047 1 95.69 174 GLN B C 1
ATOM 2746 O O . GLN B 1 174 ? 15.219 19.891 -2.861 1 95.69 174 GLN B O 1
ATOM 2751 N N . VAL B 1 175 ? 13.305 18.922 -2.33 1 95.31 175 VAL B N 1
ATOM 2752 C CA . VAL B 1 175 ? 13.859 18.219 -1.179 1 95.31 175 VAL B CA 1
ATOM 2753 C C . VAL B 1 175 ? 14.766 17.094 -1.653 1 95.31 175 VAL B C 1
ATOM 2755 O O . VAL B 1 175 ? 15.812 16.828 -1.054 1 95.31 175 VAL B O 1
ATOM 2758 N N . SER B 1 176 ? 14.359 16.25 -2.682 1 90.75 176 SER B N 1
ATOM 2759 C CA . SER B 1 176 ? 15.102 15.078 -3.131 1 90.75 176 SER B CA 1
ATOM 2760 C C . SER B 1 176 ? 16.266 15.469 -4.035 1 90.75 176 SER B C 1
ATOM 2762 O O . SER B 1 176 ? 17.062 14.625 -4.43 1 90.75 176 SER B O 1
ATOM 2764 N N . GLY B 1 177 ? 16.625 16.641 -4.195 1 76.94 177 GLY B N 1
ATOM 2765 C CA . GLY B 1 177 ? 17.781 17.094 -4.969 1 76.94 177 GLY B CA 1
ATOM 2766 C C . GLY B 1 177 ? 17.531 17.078 -6.465 1 76.94 177 GLY B C 1
ATOM 2767 O O . GLY B 1 177 ? 18.484 17.141 -7.254 1 76.94 177 GLY B O 1
ATOM 2768 N N . GLY B 1 178 ? 16.391 16.609 -6.992 1 57.09 178 GLY B N 1
ATOM 2769 C CA . GLY B 1 178 ? 16.156 16.594 -8.422 1 57.09 178 GLY B CA 1
ATOM 2770 C C . GLY B 1 178 ? 15.875 17.969 -8.992 1 57.09 178 GLY B C 1
ATOM 2771 O O . GLY B 1 178 ? 14.789 18.516 -8.797 1 57.09 178 GLY B O 1
ATOM 2772 N N . GLN B 1 179 ? 16.844 18.969 -9.023 1 41.66 179 GLN B N 1
ATOM 2773 C CA . GLN B 1 179 ? 16.688 20.297 -9.609 1 41.66 179 GLN B CA 1
ATOM 2774 C C . GLN B 1 179 ? 15.734 20.25 -10.805 1 41.66 179 GLN B C 1
ATOM 2776 O O . GLN B 1 179 ? 15.672 19.25 -11.523 1 41.66 179 GLN B O 1
ATOM 2781 N N . SER B 1 180 ? 14.828 21.438 -11.133 1 34.06 180 SER B N 1
ATOM 2782 C CA . SER B 1 180 ? 14.219 21.922 -12.375 1 34.06 180 SER B CA 1
ATOM 2783 C C . SER B 1 180 ? 15.086 21.578 -13.578 1 34.06 180 SER B C 1
ATOM 2785 O O . SER B 1 180 ? 16.312 21.656 -13.516 1 34.06 180 SER B O 1
#

Solvent-accessible surface area (backbone atoms only — not comparable to full-atom values): 19827 Å² total; per-residue (Å²): 131,82,82,79,66,78,76,34,34,38,34,36,37,23,35,55,88,66,57,46,48,69,63,37,49,51,50,34,21,66,75,66,70,28,45,62,42,61,44,74,30,57,35,49,58,69,54,51,52,38,45,73,73,70,39,81,81,51,71,78,66,43,47,64,32,43,52,52,47,27,30,22,52,50,43,41,42,73,78,28,63,38,31,39,32,32,42,46,60,40,31,63,71,50,46,51,52,43,42,62,96,36,74,59,57,36,35,37,36,42,44,71,54,69,69,60,33,50,52,52,44,62,66,39,79,95,50,86,70,61,65,66,61,56,52,48,42,58,71,57,43,43,79,82,53,51,87,83,38,73,51,46,44,81,40,65,48,81,56,58,66,71,55,37,26,50,51,50,47,50,52,50,30,63,71,72,64,52,73,136,132,83,82,79,65,79,75,34,34,38,33,35,37,23,34,54,87,64,58,47,50,68,63,37,49,50,51,34,21,66,76,67,71,28,46,62,41,62,44,73,31,57,36,48,58,70,54,51,53,39,46,75,72,71,40,82,81,52,70,77,66,42,47,64,33,44,50,51,47,25,31,22,52,51,44,40,42,74,79,28,63,38,32,40,32,31,43,45,60,40,31,63,71,50,46,49,53,44,42,62,96,38,74,60,58,37,36,37,35,40,42,70,54,69,67,62,33,50,52,52,44,63,64,39,77,96,51,86,68,61,65,64,61,55,52,50,41,59,71,56,43,44,78,81,53,50,85,82,37,72,52,47,43,83,41,66,49,80,57,58,68,72,55,36,26,52,51,50,47,49,52,50,29,63,74,72,65,52,74,135

Nearest PDB structures (foldseek):
  1ko4-assembly1_A  TM=9.880E-01  e=1.412E-22  Escherichia coli
  1ko8-assembly1_B  TM=9.411E-01  e=6.764E-24  Escherichia coli
  1ko1-assembly1_A  TM=9.778E-01  e=1.819E-22  Escherichia coli
  1ko4-assembly1_B  TM=9.695E-01  e=2.660E-22  Escherichia coli
  4eun-assembly1_A-2  TM=9.045E-01  e=5.694E-14  Janibacter sp. HTCC2649

Foldseek 3Di:
DPCPPQFAAEEEEAAFPQLCQVVLQVLLCVVVVAAEEELVVQQDPVQVVCVVVVHHDDPVSCLVSLLVLLVVLVVRRVPTSYYYYYDHQQDPVSVVSSPVVDPNYAYEYADDDLVVSQVSQVPDPPDDDDVVRRVVSVVSHDDDDCVVVVRYHYFYSPDDSVVSSVVVNVVVCVSSVVDD/DVCPPQQAAEEEEAAFPQLCSVVLQVLLCVVVVAAEEELVVQQDPVQVVCVVVVHDDDPVSCLVSLLVLLVVLVVRRVPTSYYYYYDHQQDPVSVVSSPVVDPNYAYEYADDDLVVSQVSQVPDPPDDDDSVRRVVSVVSHDDDDCVVVVRYHYFYSPDDSVVSSVVVNVVCCVSSVVDD